Protein 7RRM (pdb70)

InterPro domains:
  IPR009038 GOLD domain [PF01105] (33-220)
  IPR009038 GOLD domain [PS50866] (43-125)
  IPR009038 GOLD domain [SM01190] (33-220)
  IPR015720 Transmembrane emp24 domain-containing protein [PTHR22811] (7-220)
  IPR036598 GOLD domain superfamily [SSF101576] (42-135)

GO terms:
  GO:0005515 protein binding (F, IPI)
  GO:0005783 endoplasmic reticulum (C, IDA)
  GO:0005793 endoplasmic reticulum-Golgi intermediate compartment (C, IDA)
  GO:0005794 Golgi apparatus (C, IDA)
  GO:0033116 endoplasmic reticulum-Golgi intermediate compartment membrane (C, EXP)
  GO:0005789 endoplasmic reticulum membrane (C, EXP)
  GO:0005102 signaling receptor binding (F, TAS)
  GO:0007165 signal transduction (P, TAS)
  GO:0007267 cell-cell signaling (P, TAS)

Structure (mmCIF, N/CA/C/O backbone):
data_7RRM
#
_entry.id   7RRM
#
_cell.length_a   151.890
_cell.length_b   151.890
_cell.length_c   56.170
_cell.angle_alpha   90.000
_cell.angle_beta   90.000
_cell.angle_gamma   120.000
#
_symmetry.space_group_name_H-M   'P 6 2 2'
#
loop_
_entity.id
_entity.type
_entity.pdbx_description
1 polymer 'Transmembrane emp24 domain-containing protein 1'
2 non-polymer (4S)-2-METHYL-2,4-PENTANEDIOL
3 non-polymer 'ACETATE ION'
4 water water
#
loop_
_atom_site.group_PDB
_atom_site.id
_atom_site.type_symbol
_atom_site.label_atom_id
_atom_site.label_alt_id
_atom_site.label_comp_id
_atom_site.label_asym_id
_atom_site.label_entity_id
_atom_site.label_seq_id
_atom_site.pdbx_PDB_ins_code
_atom_site.Cartn_x
_atom_site.Cartn_y
_atom_site.Cartn_z
_atom_site.occupancy
_atom_site.B_iso_or_equiv
_atom_site.auth_seq_id
_atom_site.auth_comp_id
_atom_site.auth_asym_id
_atom_site.auth_atom_id
_atom_site.pdbx_PDB_model_num
ATOM 1 N N . PRO A 1 33 ? 34.244 16.138 3.774 1.00 75.63 33 PRO C N 1
ATOM 2 C CA . PRO A 1 33 ? 35.636 16.354 4.183 1.00 74.61 33 PRO C CA 1
ATOM 3 C C . PRO A 1 33 ? 35.675 16.987 5.580 1.00 69.41 33 PRO C C 1
ATOM 4 O O . PRO A 1 33 ? 35.178 18.076 5.721 1.00 71.33 33 PRO C O 1
ATOM 8 N N . ILE A 1 34 ? 36.243 16.294 6.567 1.00 63.74 34 ILE C N 1
ATOM 9 C CA . ILE A 1 34 ? 36.220 16.735 7.994 1.00 66.42 34 ILE C CA 1
ATOM 10 C C . ILE A 1 34 ? 37.553 17.399 8.356 1.00 61.63 34 ILE C C 1
ATOM 11 O O . ILE A 1 34 ? 37.549 18.188 9.313 1.00 68.02 34 ILE C O 1
ATOM 16 N N . GLN A 1 35 ? 38.642 17.091 7.636 1.00 51.25 35 GLN C N 1
ATOM 17 C CA . GLN A 1 35 ? 39.987 17.711 7.829 1.00 47.63 35 GLN C CA 1
ATOM 18 C C . GLN A 1 35 ? 40.662 17.857 6.454 1.00 44.35 35 GLN C C 1
ATOM 19 O O . GLN A 1 35 ? 40.497 16.972 5.608 1.00 40.30 35 GLN C O 1
ATOM 25 N N . ASP A 1 36 ? 41.359 18.969 6.210 1.00 42.66 36 ASP C N 1
ATOM 26 C CA . ASP A 1 36 ? 42.005 19.235 4.904 1.00 39.78 36 ASP C CA 1
ATOM 27 C C . ASP A 1 36 ? 43.216 20.136 5.140 1.00 39.27 36 ASP C C 1
ATOM 28 O O . ASP A 1 36 ? 43.290 20.784 6.209 1.00 36.67 36 ASP C O 1
ATOM 33 N N . GLY A 1 37 ? 44.165 20.095 4.209 1.00 31.88 37 GLY C N 1
ATOM 34 C CA . GLY A 1 37 ? 45.413 20.859 4.308 1.00 33.11 37 GLY C CA 1
ATOM 35 C C . GLY A 1 37 ? 46.127 20.952 2.978 1.00 31.49 37 GLY C C 1
ATOM 36 O O . GLY A 1 37 ? 46.053 19.999 2.165 1.00 30.75 37 GLY C O 1
ATOM 37 N N . GLU A 1 38 ? 46.814 22.076 2.792 1.00 28.99 38 GLU C N 1
ATOM 38 C CA . GLU A 1 38 ? 47.734 22.317 1.672 1.00 28.71 38 GLU C CA 1
ATOM 39 C C . GLU A 1 38 ? 49.057 22.799 2.260 1.00 30.70 38 GLU C C 1
ATOM 40 O O . GLU A 1 38 ? 49.065 23.762 3.055 1.00 30.07 38 GLU C O 1
ATOM 46 N N . PHE A 1 39 ? 50.141 22.138 1.881 1.00 30.47 39 PHE C N 1
ATOM 47 C CA . PHE A 1 39 ? 51.496 22.399 2.411 1.00 29.06 39 PHE C CA 1
ATOM 48 C C . PHE A 1 39 ? 52.411 22.654 1.223 1.00 29.11 39 PHE C C 1
ATOM 49 O O . PHE A 1 39 ? 52.629 21.740 0.432 1.00 30.00 39 PHE C O 1
ATOM 57 N N A THR A 1 40 ? 52.974 23.859 1.127 0.50 28.57 40 THR C N 1
ATOM 58 N N B THR A 1 40 ? 52.884 23.887 1.069 0.50 29.97 40 THR C N 1
ATOM 59 C CA A THR A 1 40 ? 53.884 24.275 0.025 0.50 29.32 40 THR C CA 1
ATOM 60 C CA B THR A 1 40 ? 53.922 24.232 0.070 0.50 31.06 40 THR C CA 1
ATOM 61 C C A THR A 1 40 ? 55.237 24.653 0.632 0.50 29.94 40 THR C C 1
ATOM 62 C C B THR A 1 40 ? 55.238 24.443 0.806 0.50 30.57 40 THR C C 1
ATOM 63 O O A THR A 1 40 ? 55.242 25.543 1.494 0.50 31.14 40 THR C O 1
ATOM 64 O O B THR A 1 40 ? 55.237 24.963 1.952 0.50 28.13 40 THR C O 1
ATOM 71 N N . PHE A 1 41 ? 56.337 24.018 0.203 1.00 30.06 41 PHE C N 1
ATOM 72 C CA . PHE A 1 41 ? 57.647 24.150 0.875 1.00 29.77 41 PHE C CA 1
ATOM 73 C C . PHE A 1 41 ? 58.771 23.962 -0.128 1.00 32.76 41 PHE C C 1
ATOM 74 O O . PHE A 1 41 ? 58.622 23.238 -1.141 1.00 29.64 41 PHE C O 1
ATOM 82 N N . LEU A 1 42 ? 59.861 24.660 0.146 1.00 32.51 42 LEU C N 1
ATOM 83 C CA . LEU A 1 42 ? 61.144 24.447 -0.543 1.00 34.38 42 LEU C CA 1
ATOM 84 C C . LEU A 1 42 ? 61.859 23.314 0.182 1.00 33.77 42 LEU C C 1
ATOM 85 O O . LEU A 1 42 ? 61.978 23.343 1.415 1.00 34.39 42 LEU C O 1
ATOM 90 N N . LEU A 1 43 ? 62.273 22.303 -0.572 1.00 32.20 43 LEU C N 1
ATOM 91 C CA . LEU A 1 43 ? 63.060 21.175 -0.056 1.00 30.95 43 LEU C CA 1
ATOM 92 C C . LEU A 1 43 ? 64.498 21.415 -0.489 1.00 31.05 43 LEU C C 1
ATOM 93 O O . LEU A 1 43 ? 64.791 21.348 -1.683 1.00 31.70 43 LEU C O 1
ATOM 98 N N . PRO A 1 44 ? 65.410 21.814 0.428 1.00 34.64 44 PRO C N 1
ATOM 99 C CA . PRO A 1 44 ? 66.790 22.104 0.039 1.00 34.92 44 PRO C CA 1
ATOM 100 C C . PRO A 1 44 ? 67.530 20.894 -0.544 1.00 33.08 44 PRO C C 1
ATOM 101 O O . PRO A 1 44 ? 67.206 19.742 -0.229 1.00 31.37 44 PRO C O 1
ATOM 105 N N . ALA A 1 45 ? 68.531 21.188 -1.365 1.00 33.45 45 ALA C N 1
ATOM 106 C CA . ALA A 1 45 ? 69.522 20.215 -1.893 1.00 32.39 45 ALA C CA 1
ATOM 107 C C . ALA A 1 45 ? 69.939 19.228 -0.798 1.00 32.25 45 ALA C C 1
ATOM 108 O O . ALA A 1 45 ? 70.379 19.677 0.279 1.00 34.90 45 ALA C O 1
ATOM 110 N N . GLY A 1 46 ? 69.819 17.925 -1.061 1.00 32.10 46 GLY C N 1
ATOM 111 C CA . GLY A 1 46 ? 70.381 16.853 -0.217 1.00 33.20 46 GLY C CA 1
ATOM 112 C C . GLY A 1 46 ? 69.571 16.556 1.039 1.00 34.71 46 GLY C C 1
ATOM 113 O O . GLY A 1 46 ? 69.991 15.669 1.801 1.00 37.38 46 GLY C O 1
ATOM 114 N N . ARG A 1 47 ? 68.428 17.215 1.237 1.00 31.99 47 ARG C N 1
ATOM 115 C CA . ARG A 1 47 ? 67.651 17.119 2.491 1.00 35.57 47 ARG C CA 1
ATOM 116 C C . ARG A 1 47 ? 66.379 16.288 2.305 1.00 33.15 47 ARG C C 1
ATOM 117 O O . ARG A 1 47 ? 65.945 16.028 1.160 1.00 30.77 47 ARG C O 1
ATOM 125 N N . LYS A 1 48 ? 65.800 15.940 3.447 1.00 34.71 48 LYS C N 1
ATOM 126 C CA . LYS A 1 48 ? 64.512 15.225 3.598 1.00 35.50 48 LYS C CA 1
ATOM 127 C C . LYS A 1 48 ? 63.568 16.129 4.402 1.00 37.42 48 LYS C C 1
ATOM 128 O O . LYS A 1 48 ? 64.054 16.880 5.271 1.00 37.90 48 LYS C O 1
ATOM 134 N N . GLN A 1 49 ? 62.276 16.103 4.090 1.00 31.07 49 GLN C N 1
ATOM 135 C CA . GLN A 1 49 ? 61.223 16.803 4.862 1.00 31.03 49 GLN C CA 1
ATOM 136 C C . GLN A 1 49 ? 60.083 15.816 5.089 1.00 30.06 49 GLN C C 1
ATOM 137 O O . GLN A 1 49 ? 59.581 15.248 4.093 1.00 29.74 49 GLN C O 1
ATOM 143 N N . CYS A 1 50 ? 59.671 15.656 6.347 1.00 30.66 50 CYS C N 1
ATOM 144 C CA . CYS A 1 50 ? 58.511 14.820 6.716 1.00 28.90 50 CYS C CA 1
ATOM 145 C C . CYS A 1 50 ? 57.417 15.676 7.345 1.00 30.26 50 CYS C C 1
ATOM 146 O O . CYS A 1 50 ? 57.750 16.697 7.985 1.00 30.20 50 CYS C O 1
ATOM 149 N N . PHE A 1 51 ? 56.172 15.231 7.189 1.00 30.39 51 PHE C N 1
ATOM 150 C CA . PHE A 1 51 ? 54.965 15.795 7.840 1.00 30.99 51 PHE C CA 1
ATOM 151 C C . PHE A 1 51 ? 54.255 14.693 8.617 1.00 34.33 51 PHE C C 1
ATOM 152 O O . PHE A 1 51 ? 54.221 13.557 8.124 1.00 32.67 51 PHE C O 1
ATOM 160 N N . TYR A 1 52 ? 53.718 15.045 9.789 1.00 32.22 52 TYR C N 1
ATOM 161 C CA . TYR A 1 52 ? 53.008 14.142 10.721 1.00 36.99 52 TYR C CA 1
ATOM 162 C C . TYR A 1 52 ? 51.542 14.566 10.683 1.00 38.56 52 TYR C C 1
ATOM 163 O O . TYR A 1 52 ? 51.240 15.718 11.057 1.00 43.19 52 TYR C O 1
ATOM 172 N N . GLN A 1 53 ? 50.683 13.709 10.141 1.00 36.65 53 GLN C N 1
ATOM 173 C CA . GLN A 1 53 ? 49.231 13.988 10.026 1.00 39.47 53 GLN C CA 1
ATOM 174 C C . GLN A 1 53 ? 48.461 13.027 10.942 1.00 39.49 53 GLN C C 1
ATOM 175 O O . GLN A 1 53 ? 48.412 11.804 10.640 1.00 34.46 53 GLN C O 1
ATOM 181 N N . SER A 1 54 ? 47.852 13.567 12.002 1.00 39.02 54 SER C N 1
ATOM 182 C CA . SER A 1 54 ? 46.927 12.819 12.890 1.00 40.94 54 SER C CA 1
ATOM 183 C C . SER A 1 54 ? 45.713 12.375 12.074 1.00 37.87 54 SER C C 1
ATOM 184 O O . SER A 1 54 ? 45.180 13.182 11.292 1.00 41.17 54 SER C O 1
ATOM 187 N N . ALA A 1 55 ? 45.284 11.133 12.262 1.00 38.80 55 ALA C N 1
ATOM 188 C CA . ALA A 1 55 ? 44.030 10.595 11.693 1.00 39.27 55 ALA C CA 1
ATOM 189 C C . ALA A 1 55 ? 43.257 9.877 12.790 1.00 39.86 55 ALA C C 1
ATOM 190 O O . ALA A 1 55 ? 43.869 9.274 13.665 1.00 39.67 55 ALA C O 1
ATOM 192 N N . PRO A 1 56 ? 41.903 9.904 12.766 1.00 42.86 56 PRO C N 1
ATOM 193 C CA . PRO A 1 56 ? 41.105 8.990 13.579 1.00 45.91 56 PRO C CA 1
ATOM 194 C C . PRO A 1 56 ? 41.049 7.616 12.892 1.00 46.96 56 PRO C C 1
ATOM 195 O O . PRO A 1 56 ? 41.365 7.547 11.716 1.00 43.87 56 PRO C O 1
ATOM 199 N N . ALA A 1 57 ? 40.636 6.577 13.626 1.00 48.20 57 ALA C N 1
ATOM 200 C CA . ALA A 1 57 ? 40.428 5.208 13.099 1.00 47.72 57 ALA C CA 1
ATOM 201 C C . ALA A 1 57 ? 39.243 5.227 12.134 1.00 46.24 57 ALA C C 1
ATOM 202 O O . ALA A 1 57 ? 38.322 6.049 12.337 1.00 44.78 57 ALA C O 1
ATOM 204 N N . ASN A 1 58 ? 39.283 4.361 11.119 1.00 48.23 58 ASN C N 1
ATOM 205 C CA . ASN A 1 58 ? 38.145 4.052 10.213 1.00 51.92 58 ASN C CA 1
ATOM 206 C C . ASN A 1 58 ? 37.735 5.297 9.422 1.00 52.19 58 ASN C C 1
ATOM 207 O O . ASN A 1 58 ? 36.517 5.486 9.190 1.00 47.35 58 ASN C O 1
ATOM 212 N N . ALA A 1 59 ? 38.710 6.098 8.988 1.00 46.70 59 ALA C N 1
ATOM 213 C CA . ALA A 1 59 ? 38.491 7.204 8.032 1.00 43.73 59 ALA C CA 1
ATOM 214 C C . ALA A 1 59 ? 39.178 6.882 6.700 1.00 42.95 59 ALA C C 1
ATOM 215 O O . ALA A 1 59 ? 39.799 5.790 6.560 1.00 40.46 59 ALA C O 1
ATOM 217 N N . SER A 1 60 ? 39.073 7.808 5.749 1.00 42.59 60 SER C N 1
ATOM 218 C CA . SER A 1 60 ? 39.835 7.796 4.478 1.00 42.56 60 SER C CA 1
ATOM 219 C C . SER A 1 60 ? 40.825 8.972 4.477 1.00 40.82 60 SER C C 1
ATOM 220 O O . SER A 1 60 ? 40.371 10.118 4.608 1.00 41.15 60 SER C O 1
ATOM 223 N N . LEU A 1 61 ? 42.125 8.692 4.362 1.00 37.63 61 LEU C N 1
ATOM 224 C CA . LEU A 1 61 ? 43.179 9.727 4.176 1.00 37.00 61 LEU C CA 1
ATOM 225 C C . LEU A 1 61 ? 43.597 9.777 2.703 1.00 36.11 61 LEU C C 1
ATOM 226 O O . LEU A 1 61 ? 44.241 8.817 2.239 1.00 36.90 61 LEU C O 1
ATOM 231 N N . GLU A 1 62 ? 43.280 10.876 2.014 1.00 35.70 62 GLU C N 1
ATOM 232 C CA . GLU A 1 62 ? 43.646 11.104 0.599 1.00 36.65 62 GLU C CA 1
ATOM 233 C C . GLU A 1 62 ? 44.812 12.093 0.566 1.00 35.99 62 GLU C C 1
ATOM 234 O O . GLU A 1 62 ? 44.731 13.147 1.231 1.00 33.81 62 GLU C O 1
ATOM 240 N N . THR A 1 63 ? 45.857 11.751 -0.171 1.00 33.31 63 THR C N 1
ATOM 241 C CA . THR A 1 63 ? 47.082 12.573 -0.296 1.00 34.36 63 THR C CA 1
ATOM 242 C C . THR A 1 63 ? 47.437 12.718 -1.776 1.00 35.57 63 THR C C 1
ATOM 243 O O . THR A 1 63 ? 47.229 11.770 -2.568 1.00 35.34 63 THR C O 1
ATOM 247 N N . GLU A 1 64 ? 47.953 13.887 -2.141 1.00 33.08 64 GLU C N 1
ATOM 248 C CA . GLU A 1 64 ? 48.464 14.150 -3.492 1.00 31.73 64 GLU C CA 1
ATOM 249 C C . GLU A 1 64 ? 49.644 15.103 -3.345 1.00 30.67 64 GLU C C 1
ATOM 250 O O . GLU A 1 64 ? 49.522 16.032 -2.555 1.00 31.11 64 GLU C O 1
ATOM 256 N N . TYR A 1 65 ? 50.743 14.828 -4.034 1.00 29.15 65 TYR C N 1
ATOM 257 C CA . TYR A 1 65 ? 51.934 15.710 -4.073 1.00 31.04 65 TYR C CA 1
ATOM 258 C C . TYR A 1 65 ? 52.315 16.002 -5.526 1.00 29.75 65 TYR C C 1
ATOM 259 O O . TYR A 1 65 ? 51.944 15.281 -6.483 1.00 31.36 65 TYR C O 1
ATOM 268 N N . GLN A 1 66 ? 53.077 17.073 -5.692 1.00 30.86 66 GLN C N 1
ATOM 269 C CA . GLN A 1 66 ? 53.471 17.591 -7.014 1.00 30.17 66 GLN C CA 1
ATOM 270 C C . GLN A 1 66 ? 54.761 18.387 -6.843 1.00 27.91 66 GLN C C 1
ATOM 271 O O . GLN A 1 66 ? 54.792 19.277 -5.983 1.00 29.37 66 GLN C O 1
ATOM 277 N N . VAL A 1 67 ? 55.793 18.041 -7.599 1.00 26.73 67 VAL C N 1
ATOM 278 C CA . VAL A 1 67 ? 56.998 18.900 -7.748 1.00 27.64 67 VAL C CA 1
ATOM 279 C C . VAL A 1 67 ? 56.578 20.101 -8.600 1.00 29.54 67 VAL C C 1
ATOM 280 O O . VAL A 1 67 ? 55.908 19.891 -9.631 1.00 30.37 67 VAL C O 1
ATOM 284 N N . ILE A 1 68 ? 56.910 21.311 -8.158 1.00 30.71 68 ILE C N 1
ATOM 285 C CA . ILE A 1 68 ? 56.430 22.575 -8.799 1.00 31.54 68 ILE C CA 1
ATOM 286 C C . ILE A 1 68 ? 57.499 23.122 -9.753 1.00 35.36 68 ILE C C 1
ATOM 287 O O . ILE A 1 68 ? 58.642 23.275 -9.322 1.00 36.15 68 ILE C O 1
ATOM 292 N N . GLY A 1 69 ? 57.095 23.527 -10.959 1.00 40.19 69 GLY C N 1
ATOM 293 C CA . GLY A 1 69 ? 58.011 24.029 -11.999 1.00 44.65 69 GLY C CA 1
ATOM 294 C C . GLY A 1 69 ? 58.800 22.861 -12.548 1.00 46.55 69 GLY C C 1
ATOM 295 O O . GLY A 1 69 ? 58.353 21.710 -12.378 1.00 51.26 69 GLY C O 1
ATOM 296 N N . GLY A 1 70 ? 59.942 23.112 -13.160 1.00 53.52 70 GLY C N 1
ATOM 297 C CA . GLY A 1 70 ? 60.812 22.010 -13.609 1.00 51.81 70 GLY C CA 1
ATOM 298 C C . GLY A 1 70 ? 61.799 21.598 -12.528 1.00 47.06 70 GLY C C 1
ATOM 299 O O . GLY A 1 70 ? 62.086 20.379 -12.422 1.00 40.10 70 GLY C O 1
ATOM 300 N N . ALA A 1 71 ? 62.316 22.588 -11.782 1.00 42.90 71 ALA C N 1
ATOM 301 C CA . ALA A 1 71 ? 63.544 22.515 -10.959 1.00 43.68 71 ALA C CA 1
ATOM 302 C C . ALA A 1 71 ? 63.452 21.327 -9.994 1.00 46.77 71 ALA C C 1
ATOM 303 O O . ALA A 1 71 ? 62.510 21.275 -9.167 1.00 48.37 71 ALA C O 1
ATOM 305 N N . GLY A 1 72 ? 64.407 20.400 -10.112 1.00 42.50 72 GLY C N 1
ATOM 306 C CA . GLY A 1 72 ? 64.478 19.162 -9.318 1.00 42.50 72 GLY C CA 1
ATOM 307 C C . GLY A 1 72 ? 63.728 18.025 -9.980 1.00 40.37 72 GLY C C 1
ATOM 308 O O . GLY A 1 72 ? 64.122 16.868 -9.733 1.00 39.42 72 GLY C O 1
ATOM 309 N N . LEU A 1 73 ? 62.664 18.345 -10.736 1.00 35.73 73 LEU C N 1
ATOM 310 C CA . LEU A 1 73 ? 61.876 17.432 -11.605 1.00 33.39 73 LEU C CA 1
ATOM 311 C C . LEU A 1 73 ? 61.099 16.418 -10.762 1.00 32.15 73 LEU C C 1
ATOM 312 O O . LEU A 1 73 ? 59.888 16.239 -11.008 1.00 31.47 73 LEU C O 1
ATOM 317 N N . ASP A 1 74 ? 61.790 15.711 -9.871 1.00 32.73 74 ASP C N 1
ATOM 318 C CA . ASP A 1 74 ? 61.211 14.531 -9.185 1.00 32.77 74 ASP C CA 1
ATOM 319 C C . ASP A 1 74 ? 61.736 14.437 -7.744 1.00 30.56 74 ASP C C 1
ATOM 320 O O . ASP A 1 74 ? 62.647 15.201 -7.342 1.00 30.66 74 ASP C O 1
ATOM 325 N N . VAL A 1 75 ? 61.169 13.502 -6.990 1.00 32.26 75 VAL C N 1
ATOM 326 C CA . VAL A 1 75 ? 61.397 13.346 -5.531 1.00 33.59 75 VAL C CA 1
ATOM 327 C C . VAL A 1 75 ? 61.122 11.891 -5.152 1.00 32.36 75 VAL C C 1
ATOM 328 O O . VAL A 1 75 ? 60.335 11.229 -5.866 1.00 33.07 75 VAL C O 1
ATOM 332 N N . ASP A 1 76 ? 61.724 11.447 -4.048 1.00 32.21 76 ASP C N 1
ATOM 333 C CA . ASP A 1 76 ? 61.400 10.154 -3.405 1.00 30.98 76 ASP C CA 1
ATOM 334 C C . ASP A 1 76 ? 60.346 10.420 -2.334 1.00 31.30 76 ASP C C 1
ATOM 335 O O . ASP A 1 76 ? 60.597 11.216 -1.396 1.00 32.37 76 ASP C O 1
ATOM 340 N N . PHE A 1 77 ? 59.210 9.757 -2.458 1.00 28.33 77 PHE C N 1
ATOM 341 C CA . PHE A 1 77 ? 58.089 9.875 -1.510 1.00 28.24 77 PHE C CA 1
ATOM 342 C C . PHE A 1 77 ? 57.886 8.566 -0.739 1.00 32.57 77 PHE C C 1
ATOM 343 O O . PHE A 1 77 ? 57.821 7.496 -1.372 1.00 32.47 77 PHE C O 1
ATOM 351 N N . THR A 1 78 ? 57.712 8.673 0.581 1.00 29.83 78 THR C N 1
ATOM 352 C CA . THR A 1 78 ? 57.264 7.546 1.437 1.00 30.65 78 THR C CA 1
ATOM 353 C C . THR A 1 78 ? 56.064 7.971 2.273 1.00 32.05 78 THR C C 1
ATOM 354 O O . THR A 1 78 ? 55.943 9.178 2.654 1.00 31.19 78 THR C O 1
ATOM 358 N N . LEU A 1 79 ? 55.180 7.015 2.528 1.00 31.12 79 LEU C N 1
ATOM 359 C CA . LEU A 1 79 ? 54.072 7.176 3.492 1.00 31.61 79 LEU C CA 1
ATOM 360 C C . LEU A 1 79 ? 54.193 6.050 4.522 1.00 33.87 79 LEU C C 1
ATOM 361 O O . LEU A 1 79 ? 54.229 4.891 4.086 1.00 34.48 79 LEU C O 1
ATOM 366 N N . GLU A 1 80 ? 54.275 6.392 5.815 1.00 35.15 80 GLU C N 1
ATOM 367 C CA . GLU A 1 80 ? 54.380 5.424 6.942 1.00 37.00 80 GLU C CA 1
ATOM 368 C C . GLU A 1 80 ? 53.117 5.513 7.814 1.00 38.16 80 GLU C C 1
ATOM 369 O O . GLU A 1 80 ? 52.634 6.658 8.061 1.00 36.52 80 GLU C O 1
ATOM 375 N N . SER A 1 81 ? 52.617 4.367 8.294 1.00 37.03 81 SER C N 1
ATOM 376 C CA . SER A 1 81 ? 51.449 4.262 9.210 1.00 39.27 81 SER C CA 1
ATOM 377 C C . SER A 1 81 ? 51.823 4.771 10.599 1.00 39.39 81 SER C C 1
ATOM 378 O O . SER A 1 81 ? 53.005 4.931 10.917 1.00 38.40 81 SER C O 1
ATOM 381 N N . PRO A 1 82 ? 50.825 5.015 11.484 1.00 39.71 82 PRO C N 1
ATOM 382 C CA . PRO A 1 82 ? 51.088 5.329 12.891 1.00 45.42 82 PRO C CA 1
ATOM 383 C C . PRO A 1 82 ? 51.943 4.295 13.639 1.00 47.46 82 PRO C C 1
ATOM 384 O O . PRO A 1 82 ? 52.619 4.687 14.565 1.00 51.79 82 PRO C O 1
ATOM 388 N N . GLN A 1 83 ? 51.912 3.031 13.207 1.00 53.06 83 GLN C N 1
ATOM 389 C CA . GLN A 1 83 ? 52.709 1.923 13.804 1.00 56.30 83 GLN C CA 1
ATOM 390 C C . GLN A 1 83 ? 54.036 1.731 13.056 1.00 58.35 83 GLN C C 1
ATOM 391 O O . GLN A 1 83 ? 54.714 0.727 13.335 1.00 57.02 83 GLN C O 1
ATOM 397 N N . GLY A 1 84 ? 54.381 2.630 12.128 1.00 54.05 84 GLY C N 1
ATOM 398 C CA . GLY A 1 84 ? 55.685 2.644 11.437 1.00 52.52 84 GLY C CA 1
ATOM 399 C C . GLY A 1 84 ? 55.761 1.686 10.253 1.00 50.42 84 GLY C C 1
ATOM 400 O O . GLY A 1 84 ? 56.881 1.465 9.772 1.00 55.48 84 GLY C O 1
ATOM 401 N N . VAL A 1 85 ? 54.633 1.152 9.780 1.00 47.32 85 VAL C N 1
ATOM 402 C CA . VAL A 1 85 ? 54.549 0.335 8.535 1.00 47.05 85 VAL C CA 1
ATOM 403 C C . VAL A 1 85 ? 54.759 1.263 7.329 1.00 48.06 85 VAL C C 1
ATOM 404 O O . VAL A 1 85 ? 54.054 2.298 7.230 1.00 42.04 85 VAL C O 1
ATOM 408 N N . LEU A 1 86 ? 55.663 0.887 6.427 1.00 46.57 86 LEU C N 1
ATOM 409 C CA . LEU A 1 86 ? 55.856 1.559 5.117 1.00 46.51 86 LEU C CA 1
ATOM 410 C C . LEU A 1 86 ? 54.672 1.216 4.216 1.00 46.64 86 LEU C C 1
ATOM 411 O O . LEU A 1 86 ? 54.574 0.058 3.825 1.00 52.73 86 LEU C O 1
ATOM 416 N N . LEU A 1 87 ? 53.806 2.189 3.906 1.00 38.76 87 LEU C N 1
ATOM 417 C CA . LEU A 1 87 ? 52.557 1.983 3.128 1.00 39.28 87 LEU C CA 1
ATOM 418 C C . LEU A 1 87 ? 52.796 2.314 1.651 1.00 38.21 87 LEU C C 1
ATOM 419 O O . LEU A 1 87 ? 52.156 1.688 0.797 1.00 37.56 87 LEU C O 1
ATOM 424 N N . VAL A 1 88 ? 53.643 3.314 1.375 1.00 38.93 88 VAL C N 1
ATOM 425 C CA . VAL A 1 88 ? 54.001 3.782 0.012 1.00 36.39 88 VAL C CA 1
ATOM 426 C C . VAL A 1 88 ? 55.494 4.071 -0.008 1.00 37.94 88 VAL C C 1
ATOM 427 O O . VAL A 1 88 ? 56.011 4.705 0.947 1.00 33.07 88 VAL C O 1
ATOM 431 N N . SER A 1 89 ? 56.153 3.653 -1.081 1.00 35.93 89 SER C N 1
ATOM 432 C CA . SER A 1 89 ? 57.552 4.029 -1.356 1.00 39.28 89 SER C CA 1
ATOM 433 C C . SER A 1 89 ? 57.695 4.152 -2.862 1.00 40.14 89 SER C C 1
ATOM 434 O O . SER A 1 89 ? 57.555 3.126 -3.523 1.00 38.91 89 SER C O 1
ATOM 437 N N . GLU A 1 90 ? 57.923 5.362 -3.370 1.00 38.62 90 GLU C N 1
ATOM 438 C CA . GLU A 1 90 ? 58.178 5.585 -4.813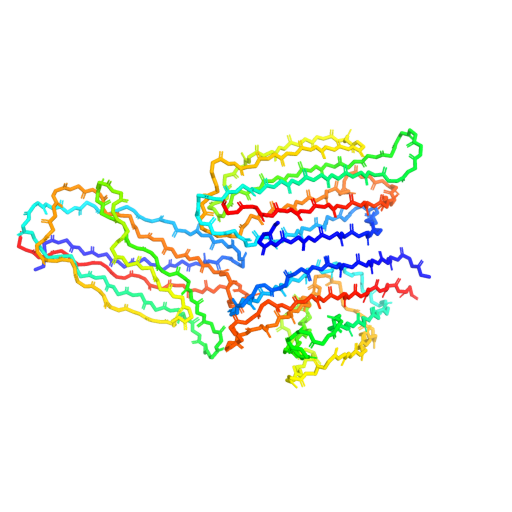 1.00 40.65 90 GLU C CA 1
ATOM 439 C C . GLU A 1 90 ? 59.393 6.489 -4.992 1.00 38.63 90 GLU C C 1
ATOM 440 O O . GLU A 1 90 ? 59.672 7.372 -4.141 1.00 37.07 90 GLU C O 1
ATOM 446 N N . SER A 1 91 ? 60.104 6.225 -6.076 1.00 38.75 91 SER C N 1
ATOM 447 C CA . SER A 1 91 ? 61.443 6.767 -6.376 1.00 39.50 91 SER C CA 1
ATOM 448 C C . SER A 1 91 ? 61.318 7.656 -7.612 1.00 40.28 91 SER C C 1
ATOM 449 O O . SER A 1 91 ? 60.644 7.238 -8.571 1.00 40.77 91 SER C O 1
ATOM 452 N N . ARG A 1 92 ? 61.895 8.856 -7.550 1.00 39.33 92 ARG C N 1
ATOM 453 C CA . ARG A 1 92 ? 62.065 9.773 -8.704 1.00 42.02 92 ARG C CA 1
ATOM 454 C C . ARG A 1 92 ? 60.721 9.958 -9.419 1.00 38.69 92 ARG C C 1
ATOM 455 O O . ARG A 1 92 ? 60.665 9.713 -10.637 1.00 37.46 92 ARG C O 1
ATOM 463 N N . LYS A 1 93 ? 59.674 10.355 -8.685 1.00 36.21 93 LYS C N 1
ATOM 464 C CA . LYS A 1 93 ? 58.355 10.697 -9.269 1.00 37.38 93 LYS C CA 1
ATOM 465 C C . LYS A 1 93 ? 58.134 12.211 -9.173 1.00 32.68 93 LYS C C 1
ATOM 466 O O . LYS A 1 93 ? 58.551 12.807 -8.172 1.00 34.95 93 LYS C O 1
ATOM 472 N N . ALA A 1 94 ? 57.487 12.785 -10.186 1.00 32.13 94 ALA C N 1
ATOM 473 C CA . ALA A 1 94 ? 57.108 14.221 -10.259 1.00 32.98 94 ALA C CA 1
ATOM 474 C C . ALA A 1 94 ? 55.832 14.473 -9.446 1.00 33.82 94 ALA C C 1
ATOM 475 O O . ALA A 1 94 ? 55.568 15.628 -9.029 1.00 34.02 94 ALA C O 1
ATOM 477 N N . ASP A 1 95 ? 55.015 13.449 -9.266 1.00 32.04 95 ASP C N 1
ATOM 478 C CA . ASP A 1 95 ? 53.677 13.596 -8.652 1.00 33.32 95 ASP C CA 1
ATOM 479 C C . ASP A 1 95 ? 53.185 12.214 -8.218 1.00 36.30 95 ASP C C 1
ATOM 480 O O . ASP A 1 95 ? 53.739 11.214 -8.710 1.00 35.80 95 ASP C O 1
ATOM 485 N N . GLY A 1 96 ? 52.200 12.181 -7.329 1.00 34.24 96 GLY C N 1
ATOM 486 C CA . GLY A 1 96 ? 51.565 10.925 -6.900 1.00 35.30 96 GLY C CA 1
ATOM 487 C C . GLY A 1 96 ? 50.304 11.175 -6.111 1.00 35.18 96 GLY C C 1
ATOM 488 O O . GLY A 1 96 ? 50.199 12.230 -5.450 1.00 34.59 96 GLY C O 1
ATOM 489 N N . VAL A 1 97 ? 49.378 10.225 -6.161 1.00 33.79 97 VAL C N 1
ATOM 490 C CA . VAL A 1 97 ? 48.112 10.266 -5.378 1.00 35.34 97 VAL C CA 1
ATOM 491 C C . VAL A 1 97 ? 48.035 8.943 -4.619 1.00 36.80 97 VAL C C 1
ATOM 492 O O . VAL A 1 97 ? 48.268 7.898 -5.233 1.00 35.53 97 VAL C O 1
ATOM 496 N N . HIS A 1 98 ? 47.794 9.004 -3.315 1.00 37.11 98 HIS C N 1
ATOM 497 C CA . HIS A 1 98 ? 47.759 7.805 -2.445 1.00 37.50 98 HIS C CA 1
ATOM 498 C C . HIS A 1 98 ? 46.649 8.009 -1.423 1.00 38.58 98 HIS C C 1
ATOM 499 O O . HIS A 1 98 ? 46.616 9.098 -0.803 1.00 37.80 98 HIS C O 1
ATOM 506 N N . THR A 1 99 ? 45.758 7.024 -1.291 1.00 37.35 99 THR C N 1
ATOM 507 C CA . THR A 1 99 ? 44.644 7.035 -0.313 1.00 37.32 99 THR C CA 1
ATOM 508 C C . THR A 1 99 ? 44.797 5.857 0.649 1.00 39.64 99 THR C C 1
ATOM 509 O O . THR A 1 99 ? 45.006 4.733 0.178 1.00 38.56 99 THR C O 1
ATOM 513 N N . VAL A 1 100 ? 44.700 6.128 1.945 1.00 37.66 100 VAL C N 1
ATOM 514 C CA . VAL A 1 100 ? 44.698 5.094 3.015 1.00 40.44 100 VAL C CA 1
ATOM 515 C C . VAL A 1 100 ? 43.256 4.964 3.490 1.00 38.18 100 VAL C C 1
ATOM 516 O O . VAL A 1 100 ? 42.685 5.972 3.937 1.00 38.19 100 VAL C O 1
ATOM 520 N N . GLU A 1 101 ? 42.669 3.776 3.341 1.00 39.45 101 GLU C N 1
ATOM 521 C CA . GLU A 1 101 ? 41.271 3.525 3.766 1.00 41.99 101 GLU C CA 1
ATOM 522 C C . GLU A 1 101 ? 41.109 2.028 3.997 1.00 44.60 101 GLU C C 1
ATOM 523 O O . GLU A 1 101 ? 41.312 1.255 3.066 1.00 44.63 101 GLU C O 1
ATOM 529 N N . PRO A 1 102 ? 40.786 1.575 5.230 1.00 45.94 102 PRO C N 1
ATOM 530 C CA . PRO A 1 102 ? 40.533 2.467 6.362 1.00 45.17 102 PRO C CA 1
ATOM 531 C C . PRO A 1 102 ? 41.806 2.897 7.102 1.00 42.78 102 PRO C C 1
ATOM 532 O O . PRO A 1 102 ? 42.758 2.151 7.130 1.00 39.25 102 PRO C O 1
ATOM 536 N N . THR A 1 103 ? 41.781 4.075 7.726 1.00 41.34 103 THR C N 1
ATOM 537 C CA . THR A 1 103 ? 42.901 4.588 8.552 1.00 42.26 103 THR C CA 1
ATOM 538 C C . THR A 1 103 ? 42.905 3.878 9.909 1.00 46.41 103 THR C C 1
ATOM 539 O O . THR A 1 103 ? 41.831 3.400 10.348 1.00 41.82 103 THR C O 1
ATOM 543 N N . GLU A 1 104 ? 44.068 3.834 10.552 1.00 44.98 104 GLU C N 1
ATOM 544 C CA . GLU A 1 104 ? 44.177 3.532 12.000 1.00 47.95 104 GLU C CA 1
ATOM 545 C C . GLU A 1 104 ? 44.407 4.855 12.743 1.00 49.57 104 GLU C C 1
ATOM 546 O O . GLU A 1 104 ? 44.844 5.839 12.101 1.00 45.18 104 GLU C O 1
ATOM 552 N N . ALA A 1 105 ? 44.059 4.905 14.030 1.00 46.15 105 ALA C N 1
ATOM 553 C CA . ALA A 1 105 ? 44.235 6.104 14.882 1.00 47.15 105 ALA C CA 1
ATOM 554 C C . ALA A 1 105 ? 45.732 6.398 15.022 1.00 43.86 105 ALA C C 1
ATOM 555 O O . ALA A 1 105 ? 46.499 5.464 15.250 1.00 45.40 105 ALA C O 1
ATOM 557 N N . GLY A 1 106 ? 46.132 7.656 14.836 1.00 41.93 106 GLY C N 1
ATOM 558 C CA . GLY A 1 106 ? 47.477 8.151 15.172 1.00 39.07 106 GLY C CA 1
ATOM 559 C C . GLY A 1 106 ? 48.057 8.999 14.055 1.00 39.03 106 GLY C C 1
ATOM 560 O O . GLY A 1 106 ? 47.291 9.562 13.250 1.00 38.04 106 GLY C O 1
ATOM 561 N N . ASP A 1 107 ? 49.378 9.080 14.009 1.00 37.85 107 ASP C N 1
ATOM 562 C CA . ASP A 1 107 ? 50.107 10.006 13.109 1.00 39.45 107 ASP C CA 1
ATOM 563 C C . ASP A 1 107 ? 50.616 9.219 11.902 1.00 37.53 107 ASP C C 1
ATOM 564 O O . ASP A 1 107 ? 51.492 8.354 12.095 1.00 37.69 107 ASP C O 1
ATOM 569 N N . TYR A 1 108 ? 50.112 9.544 10.708 1.00 34.92 108 TYR C N 1
ATOM 570 C CA . TYR A 1 108 ? 50.719 9.130 9.421 1.00 32.99 108 TYR C CA 1
ATOM 571 C C . TYR A 1 108 ? 51.917 10.047 9.147 1.00 33.93 108 TYR C C 1
ATOM 572 O O . TYR A 1 108 ? 51.839 11.232 9.511 1.00 35.88 108 TYR C O 1
ATOM 581 N N . LYS A 1 109 ? 52.992 9.522 8.552 1.00 35.36 109 LYS C N 1
ATOM 582 C CA . LYS A 1 109 ? 54.196 10.324 8.189 1.00 36.48 109 LYS C CA 1
ATOM 583 C C . LYS A 1 109 ? 54.370 10.323 6.665 1.00 34.40 109 LYS C C 1
ATOM 584 O O . LYS A 1 109 ? 54.555 9.243 6.071 1.00 34.04 109 LYS C O 1
ATOM 590 N N . LEU A 1 110 ? 54.313 11.508 6.064 1.00 31.20 110 LEU C N 1
ATOM 591 C CA . LEU A 1 110 ? 54.585 11.751 4.635 1.00 34.00 110 LEU C CA 1
ATOM 592 C C . LEU A 1 110 ? 55.990 12.332 4.533 1.00 33.27 110 LEU C C 1
ATOM 593 O O . LEU A 1 110 ? 56.227 13.420 5.119 1.00 31.65 110 LEU C O 1
ATOM 598 N N . CYS A 1 111 ? 56.894 11.631 3.854 1.00 29.90 111 CYS C N 1
ATOM 599 C CA . CYS A 1 111 ? 58.297 12.076 3.716 1.00 29.11 111 CYS C CA 1
ATOM 600 C C . CYS A 1 111 ? 58.666 12.295 2.240 1.00 29.74 111 CYS C C 1
ATOM 601 O O . CYS A 1 111 ? 58.268 11.491 1.353 1.00 28.26 111 CYS C O 1
ATOM 604 N N . PHE A 1 112 ? 59.443 13.352 2.012 1.00 27.71 112 PHE C N 1
ATOM 605 C CA . PHE A 1 112 ? 59.977 13.802 0.709 1.00 26.22 112 PHE C CA 1
ATOM 606 C C . PHE A 1 112 ? 61.494 13.853 0.828 1.00 29.27 112 PHE C C 1
ATOM 607 O O . PHE A 1 112 ? 61.987 14.570 1.743 1.00 30.05 112 PHE C O 1
ATOM 615 N N . ASP A 1 113 ? 62.191 13.133 -0.048 1.00 29.43 113 ASP C N 1
ATOM 616 C CA . ASP A 1 113 ? 63.658 12.933 0.049 1.00 31.83 113 ASP C CA 1
ATOM 617 C C . ASP A 1 113 ? 64.329 13.429 -1.236 1.00 30.66 113 ASP C C 1
ATOM 618 O O . ASP A 1 113 ? 64.000 12.921 -2.336 1.00 30.61 113 ASP C O 1
ATOM 623 N N . ASN A 1 114 ? 65.252 14.379 -1.087 1.00 33.18 114 ASN C N 1
ATOM 624 C CA . ASN A 1 114 ? 65.968 15.085 -2.181 1.00 32.52 114 ASN C CA 1
ATOM 625 C C . ASN A 1 114 ? 67.455 14.746 -2.051 1.00 34.42 114 ASN C C 1
ATOM 626 O O . ASN A 1 114 ? 68.295 15.576 -2.409 1.00 32.51 114 ASN C O 1
ATOM 631 N N . SER A 1 115 ? 67.766 13.566 -1.517 1.00 34.89 115 SER C N 1
ATOM 632 C CA . SER A 1 115 ? 69.151 13.086 -1.349 1.00 39.26 115 SER C CA 1
ATOM 633 C C . SER A 1 115 ? 69.764 12.990 -2.753 1.00 39.84 115 SER C C 1
ATOM 634 O O . SER A 1 115 ? 69.036 12.698 -3.712 1.00 41.65 115 SER C O 1
ATOM 637 N N . PHE A 1 116 ? 71.033 13.343 -2.852 1.00 38.42 116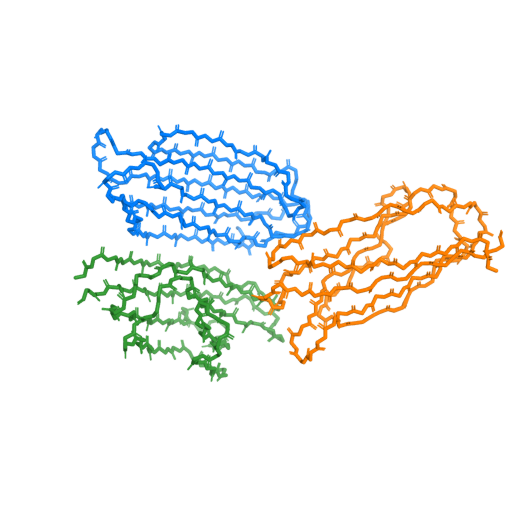 PHE C N 1
ATOM 638 C CA . PHE A 1 116 ? 71.871 13.298 -4.079 1.00 37.18 116 PHE C CA 1
ATOM 639 C C . PHE A 1 116 ? 71.622 14.516 -4.970 1.00 35.36 116 PHE C C 1
ATOM 640 O O . PHE A 1 116 ? 72.466 14.720 -5.826 1.00 35.56 116 PHE C O 1
ATOM 648 N N . SER A 1 117 ? 70.535 15.266 -4.787 1.00 31.59 117 SER C N 1
ATOM 649 C CA . SER A 1 117 ? 70.277 16.496 -5.577 1.00 32.63 117 SER C CA 1
ATOM 650 C C . SER A 1 117 ? 71.159 17.628 -5.064 1.00 33.51 117 SER C C 1
ATOM 651 O O . SER A 1 117 ? 71.257 17.804 -3.826 1.00 33.49 117 SER C O 1
ATOM 654 N N . THR A 1 118 ? 71.767 18.386 -5.978 1.00 32.92 118 THR C N 1
ATOM 655 C CA . THR A 1 118 ? 72.573 19.575 -5.623 1.00 32.97 118 THR C CA 1
ATOM 656 C C . THR A 1 118 ? 71.687 20.813 -5.699 1.00 31.67 118 THR C C 1
ATOM 657 O O . THR A 1 118 ? 72.200 21.884 -5.405 1.00 31.37 118 THR C O 1
ATOM 661 N N . ILE A 1 119 ? 70.416 20.667 -6.063 1.00 29.99 119 ILE C N 1
ATOM 662 C CA . ILE A 1 119 ? 69.489 21.824 -6.216 1.00 32.43 119 ILE C CA 1
ATOM 663 C C . ILE A 1 119 ? 68.283 21.613 -5.302 1.00 34.16 119 ILE C C 1
ATOM 664 O O . ILE A 1 119 ? 67.874 20.444 -5.050 1.00 31.15 119 ILE C O 1
ATOM 669 N N A SER A 1 120 ? 67.715 22.713 -4.816 0.50 31.97 120 SER C N 1
ATOM 670 N N B SER A 1 120 ? 67.702 22.732 -4.861 0.50 32.42 120 SER C N 1
ATOM 671 C CA A SER A 1 120 ? 66.452 22.709 -4.047 0.50 32.33 120 SER C CA 1
ATOM 672 C CA B SER A 1 120 ? 66.431 22.793 -4.105 0.50 33.30 120 SER C CA 1
ATOM 673 C C A SER A 1 120 ? 65.314 22.344 -4.998 0.50 32.72 120 SER C C 1
ATOM 674 C C B SER A 1 120 ? 65.292 22.367 -5.024 0.50 33.23 120 SER C C 1
ATOM 675 O O A SER A 1 120 ? 65.480 22.488 -6.228 0.50 34.89 120 SER C O 1
ATOM 676 O O B SER A 1 120 ? 65.434 22.488 -6.261 0.50 35.01 120 SER C O 1
ATOM 681 N N . GLU A 1 121 ? 64.195 21.919 -4.423 1.00 31.62 121 GLU C N 1
ATOM 682 C CA . GLU A 1 121 ? 62.969 21.524 -5.132 1.00 34.58 121 GLU C CA 1
ATOM 683 C C . GLU A 1 121 ? 61.801 22.162 -4.390 1.00 30.44 121 GLU C C 1
ATOM 684 O O . GLU A 1 121 ? 61.824 22.116 -3.150 1.00 32.55 121 GLU C O 1
ATOM 690 N N . LYS A 1 122 ? 60.831 22.716 -5.107 1.00 31.55 122 LYS C N 1
ATOM 691 C CA . LYS A 1 122 ? 59.576 23.226 -4.509 1.00 31.31 122 LYS C CA 1
ATOM 692 C C . LYS A 1 122 ? 58.494 22.159 -4.683 1.00 28.47 122 LYS C C 1
ATOM 693 O O . LYS A 1 122 ? 58.358 21.608 -5.785 1.00 31.04 122 LYS C O 1
ATOM 699 N N . LEU A 1 123 ? 57.793 21.862 -3.599 1.00 26.52 123 LEU C N 1
ATOM 700 C CA . LEU A 1 123 ? 56.763 20.807 -3.537 1.00 28.13 123 LEU C CA 1
ATOM 701 C C . LEU A 1 123 ? 55.476 21.406 -2.980 1.00 28.15 123 LEU C C 1
ATOM 702 O O . LEU A 1 123 ? 55.526 22.366 -2.177 1.00 28.34 123 LEU C O 1
ATOM 707 N N . VAL A 1 124 ? 54.356 20.866 -3.418 1.00 28.24 124 VAL C N 1
ATOM 708 C CA . VAL A 1 124 ? 53.066 21.047 -2.713 1.00 30.34 124 VAL C CA 1
ATOM 709 C C . VAL A 1 124 ? 52.527 19.657 -2.421 1.00 31.79 124 VAL C C 1
ATOM 710 O O . VAL A 1 124 ? 52.682 18.750 -3.285 1.00 30.08 124 VAL C O 1
ATOM 714 N N . PHE A 1 125 ? 51.943 19.475 -1.251 1.00 32.61 125 PHE C N 1
ATOM 715 C CA . PHE A 1 125 ? 51.075 18.297 -1.031 1.00 32.92 125 PHE C CA 1
ATOM 716 C C . PHE A 1 125 ? 49.766 18.745 -0.392 1.00 30.75 125 PHE C C 1
ATOM 717 O O . PHE A 1 125 ? 49.677 19.774 0.329 1.00 30.23 125 PHE C O 1
ATOM 725 N N . PHE A 1 126 ? 48.747 17.965 -0.706 1.00 31.00 126 PHE C N 1
ATOM 726 C CA . PHE A 1 126 ? 47.359 18.125 -0.227 1.00 29.81 126 PHE C CA 1
ATOM 727 C C . PHE A 1 126 ? 47.034 16.866 0.562 1.00 30.92 126 PHE C C 1
ATOM 728 O O . PHE A 1 126 ? 47.487 15.775 0.153 1.00 30.98 126 PHE C O 1
ATOM 736 N N . GLU A 1 127 ? 46.313 17.011 1.664 1.00 30.92 127 GLU C N 1
ATOM 737 C CA . GLU A 1 127 ? 45.777 15.848 2.413 1.00 32.96 127 GLU C CA 1
ATOM 738 C C . GLU A 1 127 ? 44.347 16.188 2.835 1.00 33.94 127 GLU C C 1
ATOM 739 O O . GLU A 1 127 ? 44.099 17.344 3.216 1.00 34.56 127 GLU C O 1
ATOM 745 N N . LEU A 1 128 ? 43.447 15.215 2.694 1.00 34.77 128 LEU C N 1
ATOM 746 C CA . LEU A 1 128 ? 42.002 15.295 3.038 1.00 39.57 128 LEU C CA 1
ATOM 747 C C . LEU A 1 128 ? 41.668 14.065 3.885 1.00 40.37 128 LEU C C 1
ATOM 748 O O . LEU A 1 128 ? 42.117 12.963 3.515 1.00 39.02 128 LEU C O 1
ATOM 753 N N . ILE A 1 129 ? 40.934 14.238 4.983 1.00 40.19 129 ILE C N 1
ATOM 754 C CA . ILE A 1 129 ? 40.418 13.096 5.794 1.00 42.43 129 ILE C CA 1
ATOM 755 C C . ILE A 1 129 ? 38.890 13.147 5.728 1.00 46.91 129 ILE C C 1
ATOM 756 O O . ILE A 1 129 ? 38.338 14.231 6.014 1.00 45.26 129 ILE C O 1
ATOM 761 N N . PHE A 1 130 ? 38.273 12.027 5.324 1.00 51.66 130 PHE C N 1
ATOM 762 C CA . PHE A 1 130 ? 36.810 11.791 5.178 1.00 55.91 130 PHE C CA 1
ATOM 763 C C . PHE A 1 130 ? 36.351 10.725 6.184 1.00 55.00 130 PHE C C 1
ATOM 764 O O . PHE A 1 130 ? 37.020 9.673 6.253 1.00 49.26 130 PHE C O 1
ATOM 772 N N . ASP A 1 131 ? 35.243 10.979 6.898 1.00 63.60 131 ASP C N 1
ATOM 773 C CA . ASP A 1 131 ? 34.626 10.081 7.921 1.00 67.49 131 ASP C CA 1
ATOM 774 C C . ASP A 1 131 ? 34.234 8.745 7.281 1.00 69.52 131 ASP C C 1
ATOM 775 O O . ASP A 1 131 ? 33.603 8.734 6.225 1.00 75.06 131 ASP C O 1
ATOM 777 N N . PRO B 1 33 ? 65.296 34.456 0.457 1.00 90.01 33 PRO A N 1
ATOM 778 C CA . PRO B 1 33 ? 65.225 33.281 1.343 1.00 84.74 33 PRO A CA 1
ATOM 779 C C . PRO B 1 33 ? 66.048 32.090 0.829 1.00 78.92 33 PRO A C 1
ATOM 780 O O . PRO B 1 33 ? 66.175 31.957 -0.367 1.00 78.37 33 PRO A O 1
ATOM 784 N N . ILE B 1 34 ? 66.581 31.279 1.751 1.00 73.12 34 ILE A N 1
ATOM 785 C CA . ILE B 1 34 ? 67.237 29.964 1.474 1.00 72.02 34 ILE A CA 1
ATOM 786 C C . ILE B 1 34 ? 66.174 28.855 1.511 1.00 67.96 34 ILE A C 1
ATOM 787 O O . ILE B 1 34 ? 66.470 27.748 1.016 1.00 71.61 34 ILE A O 1
ATOM 789 N N . GLN B 1 35 ? 64.990 29.129 2.083 1.00 58.90 35 GLN A N 1
ATOM 790 C CA . GLN B 1 35 ? 63.944 28.109 2.376 1.00 50.36 35 GLN A CA 1
ATOM 791 C C . GLN B 1 35 ? 62.670 28.818 2.875 1.00 49.82 35 GLN A C 1
ATOM 792 O O . GLN B 1 35 ? 62.777 29.726 3.712 1.00 40.87 35 GLN A O 1
ATOM 798 N N . ASP B 1 36 ? 61.503 28.435 2.350 1.00 44.64 36 ASP A N 1
ATOM 799 C CA . ASP B 1 36 ? 60.188 29.013 2.736 1.00 42.99 36 ASP A CA 1
ATOM 800 C C . ASP B 1 36 ? 59.139 27.909 2.698 1.00 43.84 36 ASP A C 1
ATOM 801 O O . ASP B 1 36 ? 59.312 26.913 1.947 1.00 40.76 36 ASP A O 1
ATOM 806 N N . GLY B 1 37 ? 58.077 28.095 3.468 1.00 39.44 37 GLY A N 1
ATOM 807 C CA . GLY B 1 37 ? 56.926 27.184 3.491 1.00 37.71 37 GLY A CA 1
ATOM 808 C C . GLY B 1 37 ? 55.688 27.933 3.918 1.00 34.79 37 GLY A C 1
ATOM 809 O O . GLY B 1 37 ? 55.830 28.843 4.745 1.00 32.80 37 GLY A O 1
ATOM 810 N N . GLU B 1 38 ? 54.551 27.602 3.318 1.00 31.87 38 GLU A N 1
ATOM 811 C CA . GLU B 1 38 ? 53.220 28.132 3.694 1.00 33.07 38 GLU A CA 1
ATOM 812 C C . GLU B 1 38 ? 52.305 26.926 3.853 1.00 31.09 38 GLU A C 1
ATOM 813 O O . GLU B 1 38 ? 52.219 26.125 2.897 1.00 29.64 38 GLU A O 1
ATOM 819 N N . PHE B 1 39 ? 51.697 26.787 5.028 1.00 28.93 39 PHE A N 1
ATOM 820 C CA . PHE B 1 39 ? 50.867 25.620 5.391 1.00 31.33 39 PHE A CA 1
ATOM 821 C C . PHE B 1 39 ? 49.488 26.130 5.807 1.00 31.40 39 PHE A C 1
ATOM 822 O O . PHE B 1 39 ? 49.392 26.966 6.720 1.00 34.39 39 PHE A O 1
ATOM 830 N N . THR B 1 40 ? 48.460 25.666 5.121 1.00 30.96 40 THR A N 1
ATOM 831 C CA . THR B 1 40 ? 47.048 25.943 5.483 1.00 30.04 40 THR A CA 1
ATOM 832 C C . THR B 1 40 ? 46.407 24.618 5.857 1.00 30.38 40 THR A C 1
ATOM 833 O O . THR B 1 40 ? 46.442 23.708 5.018 1.00 30.56 40 THR A O 1
ATOM 837 N N . PHE B 1 41 ? 45.816 24.519 7.041 1.00 29.81 41 PHE A N 1
ATOM 838 C CA . PHE B 1 41 ? 45.231 23.246 7.496 1.00 29.68 41 PHE A CA 1
ATOM 839 C C . PHE B 1 41 ? 44.128 23.510 8.507 1.00 31.01 41 PHE A C 1
ATOM 840 O O . PHE B 1 41 ? 44.174 24.497 9.294 1.00 31.61 41 PHE A O 1
ATOM 848 N N . LEU B 1 42 ? 43.175 22.596 8.485 1.00 33.67 42 LEU A N 1
ATOM 849 C CA . LEU B 1 42 ? 42.150 22.449 9.531 1.00 35.63 42 LEU A CA 1
ATOM 850 C C . LEU B 1 42 ? 42.763 21.647 10.678 1.00 34.68 42 LEU A C 1
ATOM 851 O O . LEU B 1 42 ? 43.268 20.530 10.440 1.00 38.96 42 LEU A O 1
ATOM 856 N N . LEU B 1 43 ? 42.741 22.212 11.876 1.00 34.18 43 LEU A N 1
ATOM 857 C CA . LEU B 1 43 ? 43.193 21.547 13.120 1.00 33.14 43 LEU A CA 1
ATOM 858 C C . LEU B 1 43 ? 41.951 21.176 13.924 1.00 36.35 43 LEU A C 1
ATOM 859 O O . LEU B 1 43 ? 41.310 22.047 14.530 1.00 34.30 43 LEU A O 1
ATOM 864 N N . PRO B 1 44 ? 41.542 19.889 13.922 1.00 37.03 44 PRO A N 1
ATOM 865 C CA . PRO B 1 44 ? 40.328 19.489 14.630 1.00 41.86 44 PRO A CA 1
ATOM 866 C C . PRO B 1 44 ? 40.437 19.695 16.149 1.00 42.24 44 PRO A C 1
ATOM 867 O O . PRO B 1 44 ? 41.544 19.759 16.702 1.00 38.55 44 PRO A O 1
ATOM 871 N N . ALA B 1 45 ? 39.278 19.826 16.796 1.00 42.37 45 ALA A N 1
ATOM 872 C CA . ALA B 1 45 ? 39.124 19.830 18.267 1.00 43.08 45 ALA A CA 1
ATOM 873 C C . ALA B 1 45 ? 39.893 18.644 18.858 1.00 42.60 45 ALA A C 1
ATOM 874 O O . ALA B 1 45 ? 39.757 17.539 18.330 1.00 43.20 45 ALA A O 1
ATOM 876 N N . GLY B 1 46 ? 40.713 18.889 19.880 1.00 45.56 46 GLY A N 1
ATOM 877 C CA . GLY B 1 46 ? 41.415 17.841 20.646 1.00 47.17 46 GLY A CA 1
ATOM 878 C C . GLY B 1 46 ? 42.672 17.337 19.955 1.00 51.36 46 GLY A C 1
ATOM 879 O O . GLY B 1 46 ? 43.176 16.273 20.361 1.00 51.78 46 GLY A O 1
ATOM 880 N N . ARG B 1 47 ? 43.169 18.044 18.933 1.00 45.25 47 ARG A N 1
ATOM 881 C CA . ARG B 1 47 ? 44.343 17.587 18.153 1.00 45.86 47 ARG A CA 1
ATOM 882 C C . ARG B 1 47 ? 45.446 18.640 18.220 1.00 41.52 47 ARG A C 1
ATOM 883 O O . ARG B 1 47 ? 45.155 19.818 18.500 1.00 39.92 47 ARG A O 1
ATOM 891 N N . LYS B 1 48 ? 46.678 18.184 18.005 1.00 40.37 48 LYS A N 1
ATOM 892 C CA . LYS B 1 48 ? 47.896 19.018 17.917 1.00 41.35 48 LYS A CA 1
ATOM 893 C C . LYS B 1 48 ? 48.576 18.700 16.588 1.00 40.80 48 LYS A C 1
ATOM 894 O O . LYS B 1 48 ? 48.600 17.511 16.198 1.00 42.12 48 LYS A O 1
ATOM 900 N N . GLN B 1 49 ? 49.063 19.735 15.905 1.00 36.94 49 GLN A N 1
ATOM 901 C CA . GLN B 1 49 ? 49.833 19.634 14.650 1.00 34.74 49 GLN A CA 1
ATOM 902 C C . GLN B 1 49 ? 51.234 20.192 14.904 1.00 35.46 49 GLN A C 1
ATOM 903 O O . GLN B 1 49 ? 51.336 21.357 15.315 1.00 33.45 49 GLN A O 1
ATOM 909 N N . CYS B 1 50 ? 52.281 19.389 14.699 1.00 33.15 50 CYS A N 1
ATOM 910 C CA . CYS B 1 50 ? 53.684 19.843 14.854 1.00 32.87 50 CYS A CA 1
ATOM 911 C C . CYS B 1 50 ? 54.372 19.804 13.497 1.00 32.83 50 CYS A C 1
ATOM 912 O O . CYS B 1 50 ? 54.111 18.882 12.717 1.00 36.07 50 CYS A O 1
ATOM 915 N N . PHE B 1 51 ? 55.205 20.803 13.244 1.00 31.21 51 PHE A N 1
ATOM 916 C CA . PHE B 1 51 ? 56.061 20.888 12.045 1.00 31.15 51 PHE A CA 1
ATOM 917 C C . PHE B 1 51 ? 57.507 20.861 12.503 1.00 29.34 51 PHE A C 1
ATOM 918 O O . PHE B 1 51 ? 57.850 21.427 13.581 1.00 28.39 51 PHE A O 1
ATOM 926 N N . TYR B 1 52 ? 58.342 20.227 11.688 1.00 29.89 52 TYR A N 1
ATOM 927 C CA . TYR B 1 52 ? 59.802 20.199 11.884 1.00 30.01 52 TYR A CA 1
ATOM 928 C C . TYR B 1 52 ? 60.428 21.009 10.758 1.00 31.89 52 TYR A C 1
ATOM 929 O O . TYR B 1 52 ? 60.121 20.728 9.584 1.00 33.19 52 TYR A O 1
ATOM 938 N N . GLN B 1 53 ? 61.219 22.018 11.119 1.00 30.20 53 GLN A N 1
ATOM 939 C CA . GLN B 1 53 ? 61.893 22.882 10.134 1.00 32.24 53 GLN A CA 1
ATOM 940 C C . GLN B 1 53 ? 63.403 22.820 10.354 1.00 31.04 53 GLN A C 1
ATOM 941 O O . GLN B 1 53 ? 63.900 23.270 11.406 1.00 29.48 53 GLN A O 1
ATOM 947 N N . SER B 1 54 ? 64.114 22.288 9.365 1.00 32.47 54 SER A N 1
ATOM 948 C CA . SER B 1 54 ? 65.589 22.233 9.366 1.00 34.23 54 SER A CA 1
ATOM 949 C C . SER B 1 54 ? 66.142 23.649 9.164 1.00 31.13 54 SER A C 1
ATOM 950 O O . SER B 1 54 ? 65.586 24.400 8.319 1.00 34.11 54 SER A O 1
ATOM 953 N N . ALA B 1 55 ? 67.174 24.002 9.918 1.00 30.71 55 ALA A N 1
ATOM 954 C CA . ALA B 1 55 ? 67.930 25.257 9.790 1.00 32.49 55 ALA A CA 1
ATOM 955 C C . ALA B 1 55 ? 69.414 24.927 9.786 1.00 33.02 55 ALA A C 1
ATOM 956 O O . ALA B 1 55 ? 69.873 24.045 10.507 1.00 32.76 55 ALA A O 1
ATOM 958 N N . PRO B 1 56 ? 70.222 25.662 9.006 1.00 36.82 56 PRO A N 1
ATOM 959 C CA . PRO B 1 56 ? 71.664 25.659 9.225 1.00 39.46 56 PRO A CA 1
ATOM 960 C C . PRO B 1 56 ? 72.004 26.561 10.426 1.00 37.75 56 PRO A C 1
ATOM 961 O O . PRO B 1 56 ? 71.153 27.305 10.890 1.00 38.38 56 PRO A O 1
ATOM 965 N N . ALA B 1 57 ? 73.237 26.481 10.912 1.00 38.13 57 ALA A N 1
ATOM 966 C CA . ALA B 1 57 ? 73.765 27.346 11.989 1.00 38.85 57 ALA A CA 1
ATOM 967 C C . ALA B 1 57 ? 73.841 28.795 11.490 1.00 41.12 57 ALA A C 1
ATOM 968 O O . ALA B 1 57 ? 74.032 28.987 10.289 1.00 43.38 57 ALA A O 1
ATOM 970 N N . ASN B 1 58 ? 73.658 29.765 12.385 1.00 41.66 58 ASN A N 1
ATOM 971 C CA . ASN B 1 58 ? 73.918 31.212 12.135 1.00 47.02 58 ASN A CA 1
ATOM 972 C C . ASN B 1 58 ? 72.981 31.750 11.054 1.00 46.35 58 ASN A C 1
ATOM 973 O O . ASN B 1 58 ? 73.380 32.666 10.308 1.00 45.12 58 ASN A O 1
ATOM 978 N N . ALA B 1 59 ? 71.760 31.226 10.998 1.00 41.32 59 ALA A N 1
ATOM 979 C CA . ALA B 1 59 ? 70.716 31.717 10.089 1.00 37.07 59 ALA A CA 1
ATOM 980 C C . ALA B 1 59 ? 69.636 32.429 10.904 1.00 36.47 59 ALA A C 1
ATOM 981 O O . ALA B 1 59 ? 69.777 32.569 12.133 1.00 35.51 59 ALA A O 1
ATOM 983 N N . SER B 1 60 ? 68.604 32.899 10.210 1.00 38.82 60 SER A N 1
ATOM 984 C CA . SER B 1 60 ? 67.414 33.535 10.813 1.00 37.54 60 SER A CA 1
ATOM 985 C C . SER B 1 60 ? 66.168 32.732 10.433 1.00 34.62 60 SER A C 1
ATOM 986 O O . SER B 1 60 ? 65.860 32.673 9.242 1.00 37.55 60 SER A O 1
ATOM 989 N N . LEU B 1 61 ? 65.468 32.179 11.426 1.00 33.49 61 LEU A N 1
ATOM 990 C CA . LEU B 1 61 ? 64.167 31.485 11.232 1.00 31.51 61 LEU A CA 1
ATOM 991 C C . LEU B 1 61 ? 63.046 32.460 11.603 1.00 32.75 61 LEU A C 1
ATOM 992 O O . LEU B 1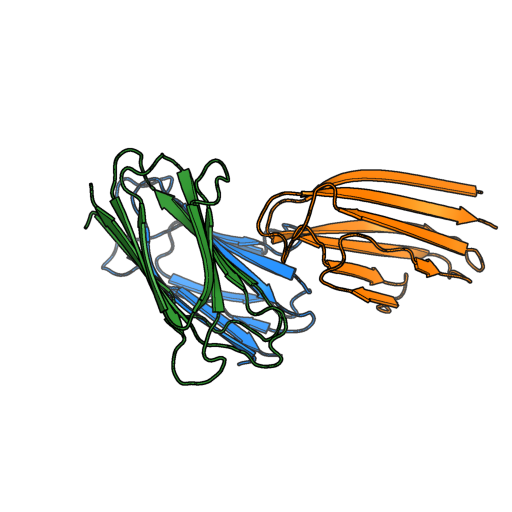 61 ? 62.953 32.838 12.766 1.00 35.51 61 LEU A O 1
ATOM 997 N N . GLU B 1 62 ? 62.237 32.841 10.624 1.00 31.51 62 GLU A N 1
ATOM 998 C CA . GLU B 1 62 ? 61.100 33.772 10.819 1.00 35.34 62 GLU A CA 1
ATOM 999 C C . GLU B 1 62 ? 59.843 32.943 10.626 1.00 33.62 62 GLU A C 1
ATOM 1000 O O . GLU B 1 62 ? 59.752 32.181 9.635 1.00 34.44 62 GLU A O 1
ATOM 1006 N N A THR B 1 63 ? 58.910 33.052 11.571 0.50 31.67 63 THR A N 1
ATOM 1007 N N B THR B 1 63 ? 58.916 33.043 11.565 0.50 30.85 63 THR A N 1
ATOM 1008 C CA A THR B 1 63 ? 57.636 32.294 11.567 0.50 32.58 63 THR A CA 1
ATOM 1009 C CA B THR B 1 63 ? 57.638 32.304 11.516 0.50 31.23 63 THR A CA 1
ATOM 1010 C C A THR B 1 63 ? 56.470 33.211 11.928 0.50 31.52 63 THR A C 1
ATOM 1011 C C B THR B 1 63 ? 56.513 33.298 11.765 0.50 30.68 63 THR A C 1
ATOM 1012 O O A THR B 1 63 ? 56.645 34.090 12.792 0.50 30.00 63 THR A O 1
ATOM 1013 O O B THR B 1 63 ? 56.803 34.384 12.299 0.50 29.81 63 THR A O 1
ATOM 1020 N N . GLU B 1 64 ? 55.310 32.926 11.342 1.00 32.32 64 GLU A N 1
ATOM 1021 C CA . GLU B 1 64 ? 54.096 33.746 11.477 1.00 33.91 64 GLU A CA 1
ATOM 1022 C C . GLU B 1 64 ? 52.902 32.821 11.302 1.00 32.17 64 GLU A C 1
ATOM 1023 O O . GLU B 1 64 ? 52.900 31.988 10.375 1.00 32.19 64 GLU A O 1
ATOM 1029 N N . TYR B 1 65 ? 51.907 32.954 12.163 1.00 29.84 65 TYR A N 1
ATOM 1030 C CA . TYR B 1 65 ? 50.678 32.154 12.048 1.00 30.90 65 TYR A CA 1
ATOM 1031 C C . TYR B 1 65 ? 49.457 33.034 12.281 1.00 30.60 65 TYR A C 1
ATOM 1032 O O . TYR B 1 65 ? 49.556 34.070 12.951 1.00 31.96 65 TYR A O 1
ATOM 1041 N N . GLN B 1 66 ? 48.338 32.536 11.778 1.00 29.72 66 GLN A N 1
ATOM 1042 C CA . GLN B 1 66 ? 47.016 33.181 11.876 1.00 31.59 66 GLN A CA 1
ATOM 1043 C C . GLN B 1 66 ? 45.936 32.104 11.955 1.00 31.48 66 GLN A C 1
ATOM 1044 O O . GLN B 1 66 ? 45.871 31.222 11.066 1.00 32.25 66 GLN A O 1
ATOM 1050 N N . VAL B 1 67 ? 45.074 32.204 12.955 1.00 30.96 67 VAL A N 1
ATOM 1051 C CA . VAL B 1 67 ? 43.811 31.423 12.990 1.00 33.07 67 VAL A CA 1
ATOM 1052 C C . VAL B 1 67 ? 42.775 32.170 12.143 1.00 33.73 67 VAL A C 1
ATOM 1053 O O . VAL B 1 67 ? 42.630 33.394 12.338 1.00 32.55 67 VAL A O 1
ATOM 1057 N N . ILE B 1 68 ? 42.084 31.465 11.247 1.00 33.75 68 ILE A N 1
ATOM 1058 C CA . ILE B 1 68 ? 41.103 32.069 10.297 1.00 37.99 68 ILE A CA 1
ATOM 1059 C C . ILE B 1 68 ? 39.734 32.091 10.963 1.00 41.04 68 ILE A C 1
ATOM 1060 O O . ILE B 1 68 ? 39.278 31.020 11.411 1.00 39.23 68 ILE A O 1
ATOM 1065 N N . GLY B 1 69 ? 39.104 33.265 10.977 1.00 42.98 69 GLY A N 1
ATOM 1066 C CA . GLY B 1 69 ? 37.716 33.455 11.437 1.00 46.92 69 GLY A CA 1
ATOM 1067 C C . GLY B 1 69 ? 37.636 34.621 12.400 1.00 48.61 69 GLY A C 1
ATOM 1068 O O . GLY B 1 69 ? 38.655 35.313 12.583 1.00 51.44 69 GLY A O 1
ATOM 1069 N N . GLY B 1 70 ? 36.469 34.844 12.993 1.00 56.23 70 GLY A N 1
ATOM 1070 C CA . GLY B 1 70 ? 36.239 35.984 13.900 1.00 60.13 70 GLY A CA 1
ATOM 1071 C C . GLY B 1 70 ? 36.858 35.767 15.270 1.00 61.80 70 GLY A C 1
ATOM 1072 O O . GLY B 1 70 ? 37.811 34.961 15.399 1.00 55.35 70 GLY A O 1
ATOM 1073 N N . ALA B 1 71 ? 36.322 36.471 16.269 1.00 62.55 71 ALA A N 1
ATOM 1074 C CA . ALA B 1 71 ? 36.745 36.386 17.684 1.00 62.49 71 ALA A CA 1
ATOM 1075 C C . ALA B 1 71 ? 36.405 35.001 18.241 1.00 54.79 71 ALA A C 1
ATOM 1076 O O . ALA B 1 71 ? 35.527 34.297 17.675 1.00 53.01 71 ALA A O 1
ATOM 1078 N N . GLY B 1 72 ? 37.101 34.629 19.311 1.00 52.37 72 GLY A N 1
ATOM 1079 C CA . GLY B 1 72 ? 36.854 33.396 20.076 1.00 53.85 72 GLY A CA 1
ATOM 1080 C C . GLY B 1 72 ? 37.620 32.221 19.505 1.00 48.08 72 GLY A C 1
ATOM 1081 O O . GLY B 1 72 ? 37.596 31.162 20.138 1.00 52.74 72 GLY A O 1
ATOM 1082 N N . LEU B 1 73 ? 38.272 32.396 18.352 1.00 47.66 73 LEU A N 1
ATOM 1083 C CA . LEU B 1 73 ? 38.985 31.299 17.647 1.00 45.08 73 LEU A CA 1
ATOM 1084 C C . LEU B 1 73 ? 40.478 31.494 17.888 1.00 40.67 73 LEU A C 1
ATOM 1085 O O . LEU B 1 73 ? 40.990 32.563 17.548 1.00 41.82 73 LEU A O 1
ATOM 1090 N N . ASP B 1 74 ? 41.127 30.541 18.548 1.00 40.33 74 ASP A N 1
ATOM 1091 C CA . ASP B 1 74 ? 42.551 30.695 18.939 1.00 41.87 74 ASP A CA 1
ATOM 1092 C C . ASP B 1 74 ? 43.165 29.320 19.172 1.00 38.26 74 ASP A C 1
ATOM 1093 O O . ASP B 1 74 ? 42.457 28.317 19.114 1.00 37.27 74 ASP A O 1
ATOM 1098 N N A VAL B 1 75 ? 44.467 29.303 19.438 0.50 36.78 75 VAL A N 1
ATOM 1099 N N B VAL B 1 75 ? 44.470 29.293 19.408 0.50 38.01 75 VAL A N 1
ATOM 1100 C CA A VAL B 1 75 ? 45.302 28.071 19.452 0.50 35.63 75 VAL A CA 1
ATOM 1101 C CA B VAL B 1 75 ? 45.244 28.032 19.554 0.50 37.53 75 VAL A CA 1
ATOM 1102 C C A VAL B 1 75 ? 46.461 28.322 20.413 0.50 34.96 75 VAL A C 1
ATOM 1103 C C B VAL B 1 75 ? 46.416 28.318 20.479 0.50 35.94 75 VAL A C 1
ATOM 1104 O O A VAL B 1 75 ? 46.770 29.506 20.652 0.50 35.13 75 VAL A O 1
ATOM 1105 O O B VAL B 1 75 ? 46.689 29.503 20.744 0.50 35.91 75 VAL A O 1
ATOM 1112 N N . ASP B 1 76 ? 47.067 27.252 20.936 1.00 34.29 76 ASP A N 1
ATOM 1113 C CA . ASP B 1 76 ? 48.319 27.325 21.716 1.00 32.63 76 ASP A CA 1
ATOM 1114 C C . ASP B 1 76 ? 49.461 27.021 20.750 1.00 35.18 76 ASP A C 1
ATOM 1115 O O . ASP B 1 76 ? 49.293 26.141 19.895 1.00 38.10 76 ASP A O 1
ATOM 1120 N N . PHE B 1 77 ? 50.548 27.764 20.864 1.00 33.25 77 PHE A N 1
ATOM 1121 C CA . PHE B 1 77 ? 51.727 27.645 19.982 1.00 31.96 77 PHE A CA 1
ATOM 1122 C C . PHE B 1 77 ? 52.986 27.441 20.815 1.00 32.24 77 PHE A C 1
ATOM 1123 O O . PHE B 1 77 ? 53.238 28.211 21.765 1.00 31.21 77 PHE A O 1
ATOM 1131 N N . THR B 1 78 ? 53.812 26.479 20.410 1.00 31.43 78 THR A N 1
ATOM 1132 C CA . THR B 1 78 ? 55.153 26.275 20.999 1.00 29.81 78 THR A CA 1
ATOM 1133 C C . THR B 1 78 ? 56.198 26.244 19.874 1.00 29.41 78 THR A C 1
ATOM 1134 O O . THR B 1 78 ? 55.879 25.839 18.747 1.00 28.38 78 THR A O 1
ATOM 1138 N N . LEU B 1 79 ? 57.376 26.764 20.171 1.00 29.45 79 LEU A N 1
ATOM 1139 C CA . LEU B 1 79 ? 58.563 26.728 19.293 1.00 31.70 79 LEU A CA 1
ATOM 1140 C C . LEU B 1 79 ? 59.705 26.193 20.142 1.00 31.34 79 LEU A C 1
ATOM 1141 O O . LEU B 1 79 ? 60.041 26.832 21.166 1.00 30.82 79 LEU A O 1
ATOM 1146 N N . GLU B 1 80 ? 60.254 25.046 19.740 1.00 31.73 80 GLU A N 1
ATOM 1147 C CA . GLU B 1 80 ? 61.323 24.347 20.489 1.00 30.18 80 GLU A CA 1
ATOM 1148 C C . GLU B 1 80 ? 62.571 24.255 19.612 1.00 29.62 80 GLU A C 1
ATOM 1149 O O . GLU B 1 80 ? 62.435 23.966 18.419 1.00 28.11 80 GLU A O 1
ATOM 1155 N N . SER B 1 81 ? 63.733 24.501 20.204 1.00 29.55 81 SER 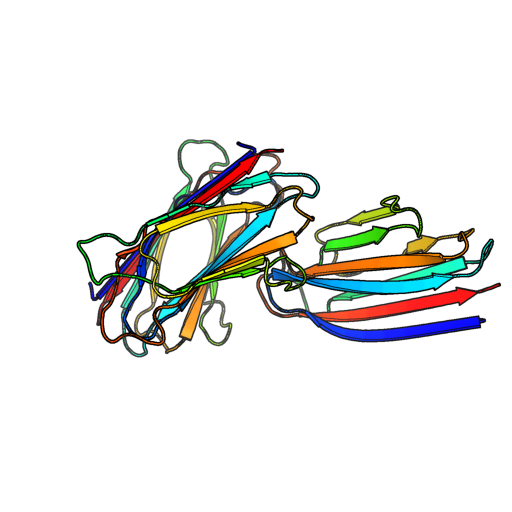A N 1
ATOM 1156 C CA . SER B 1 81 ? 65.050 24.379 19.535 1.00 30.18 81 SER A CA 1
ATOM 1157 C C . SER B 1 81 ? 65.316 22.912 19.191 1.00 27.92 81 SER A C 1
ATOM 1158 O O . SER B 1 81 ? 64.694 22.005 19.734 1.00 26.85 81 SER A O 1
ATOM 1161 N N . PRO B 1 82 ? 66.286 22.632 18.309 1.00 28.54 82 PRO A N 1
ATOM 1162 C CA . PRO B 1 82 ? 66.692 21.245 18.015 1.00 28.05 82 PRO A CA 1
ATOM 1163 C C . PRO B 1 82 ? 67.036 20.398 19.251 1.00 28.33 82 PRO A C 1
ATOM 1164 O O . PRO B 1 82 ? 66.749 19.193 19.265 1.00 27.14 82 PRO A O 1
ATOM 1168 N N . GLN B 1 83 ? 67.599 21.027 20.288 1.00 26.86 83 GLN A N 1
ATOM 1169 C CA . GLN B 1 83 ? 67.981 20.313 21.533 1.00 28.32 83 GLN A CA 1
ATOM 1170 C C . GLN B 1 83 ? 66.824 20.271 22.529 1.00 27.63 83 GLN A C 1
ATOM 1171 O O . GLN B 1 83 ? 67.003 19.613 23.558 1.00 28.98 83 GLN A O 1
ATOM 1177 N N . GLY B 1 84 ? 65.685 20.909 22.224 1.00 29.33 84 GLY A N 1
ATOM 1178 C CA . GLY B 1 84 ? 64.441 20.794 23.014 1.00 28.64 84 GLY A CA 1
ATOM 1179 C C . GLY B 1 84 ? 64.219 21.977 23.941 1.00 30.85 84 GLY A C 1
ATOM 1180 O O . GLY B 1 84 ? 63.327 21.897 24.805 1.00 30.63 84 GLY A O 1
ATOM 1181 N N . VAL B 1 85 ? 64.994 23.042 23.785 1.00 31.71 85 VAL A N 1
ATOM 1182 C CA . VAL B 1 85 ? 64.816 24.282 24.593 1.00 31.87 85 VAL A CA 1
ATOM 1183 C C . VAL B 1 85 ? 63.504 24.925 24.143 1.00 30.95 85 VAL A C 1
ATOM 1184 O O . VAL B 1 85 ? 63.288 25.086 22.924 1.00 27.19 85 VAL A O 1
ATOM 1188 N N . LEU B 1 86 ? 62.631 25.244 25.092 1.00 30.75 86 LEU A N 1
ATOM 1189 C CA . LEU B 1 86 ? 61.360 25.948 24.808 1.00 31.78 86 LEU A CA 1
ATOM 1190 C C . LEU B 1 86 ? 61.692 27.422 24.536 1.00 33.17 86 LEU A C 1
ATOM 1191 O O . LEU B 1 86 ? 62.134 28.118 25.466 1.00 32.99 86 LEU A O 1
ATOM 1196 N N . LEU B 1 87 ? 61.512 27.878 23.304 1.00 30.33 87 LEU A N 1
ATOM 1197 C CA . LEU B 1 87 ? 61.877 29.260 22.896 1.00 30.99 87 LEU A CA 1
ATOM 1198 C C . LEU B 1 87 ? 60.625 30.135 22.907 1.00 33.38 87 LEU A C 1
ATOM 1199 O O . LEU B 1 87 ? 60.760 31.334 23.165 1.00 35.35 87 LEU A O 1
ATOM 1204 N N . VAL B 1 88 ? 59.484 29.557 22.555 1.00 32.55 88 VAL A N 1
ATOM 1205 C CA . VAL B 1 88 ? 58.156 30.236 22.561 1.00 32.84 88 VAL A CA 1
ATOM 1206 C C . VAL B 1 88 ? 57.131 29.290 23.167 1.00 31.58 88 VAL A C 1
ATOM 1207 O O . VAL B 1 88 ? 57.083 28.112 22.805 1.00 30.45 88 VAL A O 1
ATOM 1211 N N . SER B 1 89 ? 56.267 29.799 24.040 1.00 32.28 89 SER A N 1
ATOM 1212 C CA . SER B 1 89 ? 55.114 29.025 24.547 1.00 30.85 89 SER A CA 1
ATOM 1213 C C . SER B 1 89 ? 53.998 30.006 24.874 1.00 36.00 89 SER A C 1
ATOM 1214 O O . SER B 1 89 ? 54.202 30.796 25.809 1.00 34.02 89 SER A O 1
ATOM 1217 N N . GLU B 1 90 ? 52.921 30.001 24.084 1.00 33.91 90 GLU A N 1
ATOM 1218 C CA . GLU B 1 90 ? 51.829 30.998 24.228 1.00 36.99 90 GLU A CA 1
ATOM 1219 C C . GLU B 1 90 ? 50.482 30.289 24.081 1.00 38.93 90 GLU A C 1
ATOM 1220 O O . GLU B 1 90 ? 50.387 29.289 23.331 1.00 37.81 90 GLU A O 1
ATOM 1226 N N . SER B 1 91 ? 49.484 30.783 24.814 1.00 36.61 91 SER A N 1
ATOM 1227 C CA . SER B 1 91 ? 48.151 30.158 24.986 1.00 40.77 91 SER A CA 1
ATOM 1228 C C . SER B 1 91 ? 47.080 31.060 24.374 1.00 38.27 91 SER A C 1
ATOM 1229 O O . SER B 1 91 ? 47.234 32.296 24.478 1.00 34.45 91 SER A O 1
ATOM 1232 N N . ARG B 1 92 ? 46.074 30.433 23.760 1.00 39.80 92 ARG A N 1
ATOM 1233 C CA . ARG B 1 92 ? 44.837 31.054 23.221 1.00 41.86 92 ARG A CA 1
ATOM 1234 C C . ARG B 1 92 ? 45.195 32.309 22.420 1.00 41.46 92 ARG A C 1
ATOM 1235 O O . ARG B 1 92 ? 44.698 33.404 22.734 1.00 42.73 92 ARG A O 1
ATOM 1243 N N . LYS B 1 93 ? 46.023 32.147 21.389 1.00 39.06 93 LYS A N 1
ATOM 1244 C CA . LYS B 1 93 ? 46.418 33.233 20.454 1.00 37.62 93 LYS A CA 1
ATOM 1245 C C . LYS B 1 93 ? 45.676 33.064 19.127 1.00 36.55 93 LYS A C 1
ATOM 1246 O O . LYS B 1 93 ? 45.499 31.904 18.688 1.00 36.87 93 LYS A O 1
ATOM 1252 N N . ALA B 1 94 ? 45.292 34.165 18.486 1.00 33.98 94 ALA A N 1
ATOM 1253 C CA . ALA B 1 94 ? 44.748 34.152 17.112 1.00 35.12 94 ALA A CA 1
ATOM 1254 C C . ALA B 1 94 ? 45.893 34.265 16.107 1.00 33.37 94 ALA A C 1
ATOM 1255 O O . ALA B 1 94 ? 45.673 33.963 14.927 1.00 35.91 94 ALA A O 1
ATOM 1257 N N . ASP B 1 95 ? 47.037 34.792 16.530 1.00 33.03 95 ASP A N 1
ATOM 1258 C CA . ASP B 1 95 ? 48.146 35.129 15.611 1.00 34.49 95 ASP A CA 1
ATOM 1259 C C . ASP B 1 95 ? 49.438 35.228 16.407 1.00 34.72 95 ASP A C 1
ATOM 1260 O O . ASP B 1 95 ? 49.359 35.349 17.642 1.00 37.14 95 ASP A O 1
ATOM 1265 N N . GLY B 1 96 ? 50.568 35.168 15.707 1.00 32.07 96 GLY A N 1
ATOM 1266 C CA . GLY B 1 96 ? 51.898 35.352 16.306 1.00 32.63 96 GLY A CA 1
ATOM 1267 C C . GLY B 1 96 ? 52.968 35.458 15.248 1.00 33.06 96 GLY A C 1
ATOM 1268 O O . GLY B 1 96 ? 52.807 34.881 14.145 1.00 34.50 96 GLY A O 1
ATOM 1269 N N . VAL B 1 97 ? 54.014 36.206 15.566 1.00 33.78 97 VAL A N 1
ATOM 1270 C CA . VAL B 1 97 ? 55.226 36.359 14.729 1.00 33.44 97 VAL A CA 1
ATOM 1271 C C . VAL B 1 97 ? 56.412 36.139 15.663 1.00 36.64 97 VAL A C 1
ATOM 1272 O O . VAL B 1 97 ? 56.398 36.682 16.790 1.00 33.50 97 VAL A O 1
ATOM 1276 N N . HIS B 1 98 ? 57.350 35.284 15.262 1.00 32.47 98 HIS A N 1
ATOM 1277 C CA . HIS B 1 98 ? 58.501 34.890 16.108 1.00 34.89 98 HIS A CA 1
ATOM 1278 C C . HIS B 1 98 ? 59.723 34.718 15.213 1.00 34.28 98 HIS A C 1
ATOM 1279 O O . HIS B 1 98 ? 59.616 34.013 14.198 1.00 36.69 98 HIS A O 1
ATOM 1286 N N . THR B 1 99 ? 60.845 35.310 15.591 1.00 35.93 99 THR A N 1
ATOM 1287 C CA . THR B 1 99 ? 62.136 35.127 14.886 1.00 36.32 99 THR A CA 1
ATOM 1288 C C . THR B 1 99 ? 63.138 34.478 15.835 1.00 36.44 99 THR A C 1
ATOM 1289 O O . THR B 1 99 ? 63.247 34.935 16.975 1.00 34.60 99 THR A O 1
ATOM 1293 N N . VAL B 1 100 ? 63.822 33.432 15.374 1.00 33.94 100 VAL A N 1
ATOM 1294 C CA . VAL B 1 100 ? 64.971 32.814 16.090 1.00 34.84 100 VAL A CA 1
ATOM 1295 C C . VAL B 1 100 ? 66.234 33.206 15.327 1.00 34.27 100 VAL A C 1
ATOM 1296 O O . VAL B 1 100 ? 66.310 32.884 14.147 1.00 34.59 100 VAL A O 1
ATOM 1300 N N . GLU B 1 101 ? 67.196 33.843 15.989 1.00 37.15 101 GLU A N 1
ATOM 1301 C CA . GLU B 1 101 ? 68.422 34.362 15.339 1.00 41.56 101 GLU A CA 1
ATOM 1302 C C . GLU B 1 101 ? 69.466 34.610 16.423 1.00 40.49 101 GLU A C 1
ATOM 1303 O O . GLU B 1 101 ? 69.142 35.231 17.422 1.00 42.93 101 GLU A O 1
ATOM 1309 N N . PRO B 1 102 ? 70.694 34.054 16.339 1.00 38.97 102 PRO A N 1
ATOM 1310 C CA . PRO B 1 102 ? 71.068 33.094 15.306 1.00 39.15 102 PRO A CA 1
ATOM 1311 C C . PRO B 1 102 ? 70.516 31.694 15.611 1.00 37.72 102 PRO A C 1
ATOM 1312 O O . PRO B 1 102 ? 70.372 31.341 16.768 1.00 37.68 102 PRO A O 1
ATOM 1316 N N . THR B 1 103 ? 70.225 30.932 14.563 1.00 37.25 103 THR A N 1
ATOM 1317 C CA . THR B 1 103 ? 69.809 29.514 14.685 1.00 36.51 103 THR A CA 1
ATOM 1318 C C . THR B 1 103 ? 71.029 28.657 15.007 1.00 38.19 103 THR A C 1
ATOM 1319 O O . THR B 1 103 ? 72.165 29.083 14.717 1.00 34.75 103 THR A O 1
ATOM 1323 N N . GLU B 1 104 ? 70.795 27.481 15.583 1.00 36.86 104 GLU A N 1
ATOM 1324 C CA . GLU B 1 104 ? 71.783 26.377 15.573 1.00 36.97 104 GLU A CA 1
ATOM 1325 C C . GLU B 1 104 ? 71.393 25.422 14.445 1.00 36.34 104 GLU A C 1
ATOM 1326 O O . GLU B 1 104 ? 70.244 25.510 13.945 1.00 34.16 104 GLU A O 1
ATOM 1332 N N . ALA B 1 105 ? 72.318 24.551 14.041 1.00 34.84 105 ALA A N 1
ATOM 1333 C CA . ALA B 1 105 ? 72.072 23.518 13.011 1.00 36.06 105 ALA A CA 1
ATOM 1334 C C . ALA B 1 105 ? 71.155 22.457 13.622 1.00 34.38 105 ALA A C 1
ATOM 1335 O O . ALA B 1 105 ? 71.537 21.884 14.637 1.00 36.12 105 ALA A O 1
ATOM 1337 N N . GLY B 1 106 ? 69.999 22.220 13.013 1.00 32.76 106 GLY A N 1
ATOM 1338 C CA . GLY B 1 106 ? 69.069 21.165 13.445 1.00 31.34 106 GLY A CA 1
ATOM 1339 C C . GLY B 1 106 ? 67.634 21.501 13.106 1.00 30.14 106 GLY A C 1
ATOM 1340 O O . GLY B 1 106 ? 67.389 22.461 12.359 1.00 31.53 106 GLY A O 1
ATOM 1341 N N . ASP B 1 107 ? 66.718 20.688 13.613 1.00 29.71 107 ASP A N 1
ATOM 1342 C CA . ASP B 1 107 ? 65.268 20.774 13.320 1.00 30.66 107 ASP A CA 1
ATOM 1343 C C . ASP B 1 107 ? 64.589 21.517 14.469 1.00 27.95 107 ASP A C 1
ATOM 1344 O O . ASP B 1 107 ? 64.525 21.004 15.606 1.00 28.63 107 ASP A O 1
ATOM 1349 N N . TYR B 1 108 ? 64.041 22.686 14.164 1.00 28.27 108 TYR A N 1
ATOM 1350 C CA . TYR B 1 108 ? 63.151 23.421 15.087 1.00 29.42 108 TYR A CA 1
ATOM 1351 C C . TYR B 1 108 ? 61.794 22.747 15.022 1.00 28.41 108 TYR A C 1
ATOM 1352 O O . TYR B 1 108 ? 61.371 22.326 13.910 1.00 30.66 108 TYR A O 1
ATOM 1361 N N . LYS B 1 109 ? 61.118 22.665 16.160 1.00 28.29 109 LYS A N 1
ATOM 1362 C CA . LYS B 1 109 ? 59.790 22.029 16.250 1.00 29.13 109 LYS A CA 1
ATOM 1363 C C . LYS B 1 109 ? 58.744 23.102 16.567 1.00 28.23 109 LYS A C 1
ATOM 1364 O O . LYS B 1 109 ? 58.880 23.782 17.586 1.00 29.48 109 LYS A O 1
ATOM 1370 N N . LEU B 1 110 ? 57.739 23.236 15.709 1.00 29.97 110 LEU A N 1
ATOM 1371 C CA . LEU B 1 110 ? 56.702 24.292 15.810 1.00 29.93 110 LEU A CA 1
ATOM 1372 C C . LEU B 1 110 ? 55.342 23.613 15.901 1.00 30.21 110 LEU A C 1
ATOM 1373 O O . LEU B 1 110 ? 54.962 22.891 14.945 1.00 31.56 110 LEU A O 1
ATOM 1378 N N . CYS B 1 111 ? 54.656 23.796 17.026 1.00 29.03 111 CYS A N 1
ATOM 1379 C CA . CYS B 1 111 ? 53.421 23.044 17.343 1.00 30.99 111 CYS A CA 1
ATOM 1380 C C . CYS B 1 111 ? 52.239 23.979 17.573 1.00 30.95 111 CYS A C 1
ATOM 1381 O O . CYS B 1 111 ? 52.416 25.003 18.241 1.00 31.20 111 CYS A O 1
ATOM 1384 N N . PHE B 1 112 ? 51.095 23.573 17.041 1.00 32.27 112 PHE A N 1
ATOM 1385 C CA . PHE B 1 112 ? 49.764 24.205 17.218 1.00 33.73 112 PHE A CA 1
ATOM 1386 C C . PHE B 1 112 ? 48.887 23.218 17.973 1.00 35.02 112 PHE A C 1
ATOM 1387 O O . PHE B 1 112 ? 48.643 22.103 17.459 1.00 36.44 112 PHE A O 1
ATOM 1395 N N . ASP B 1 113 ? 48.491 23.590 19.186 1.00 34.92 113 ASP A N 1
ATOM 1396 C CA . ASP B 1 113 ? 47.792 22.663 20.104 1.00 37.78 113 ASP A CA 1
ATOM 1397 C C . ASP B 1 113 ? 46.345 23.125 20.241 1.00 39.08 113 ASP A C 1
ATOM 1398 O O . ASP B 1 113 ? 46.138 24.246 20.713 1.00 41.68 113 ASP A O 1
ATOM 1403 N N . ASN B 1 114 ? 45.405 22.283 19.816 1.00 38.61 114 ASN A N 1
ATOM 1404 C CA . ASN B 1 114 ? 43.946 22.491 19.965 1.00 41.00 114 ASN A CA 1
ATOM 1405 C C . ASN B 1 114 ? 43.405 21.382 20.882 1.00 43.17 114 ASN A C 1
ATOM 1406 O O . ASN B 1 114 ? 42.193 21.107 20.802 1.00 46.78 114 ASN A O 1
ATOM 1411 N N . SER B 1 115 ? 44.278 20.772 21.704 1.00 46.20 115 SER A N 1
ATOM 1412 C CA . SER B 1 115 ? 43.962 19.642 22.626 1.00 51.98 115 SER A CA 1
ATOM 1413 C C . SER B 1 115 ? 42.899 20.048 23.656 1.00 58.25 115 SER A C 1
ATOM 1414 O O . SER B 1 115 ? 42.085 19.181 24.011 1.00 60.96 115 SER A O 1
ATOM 1417 N N . PHE B 1 116 ? 42.916 21.300 24.127 1.00 61.44 116 PHE A N 1
ATOM 1418 C CA . PHE B 1 116 ? 41.962 21.831 25.138 1.00 65.59 116 PHE A CA 1
ATOM 1419 C C . PHE B 1 116 ? 40.958 22.760 24.445 1.00 63.21 116 PHE A C 1
ATOM 1420 O O . PHE B 1 116 ? 41.035 23.980 24.660 1.00 67.79 116 PHE A O 1
ATOM 1422 N N . SER B 1 117 ? 40.058 22.189 23.634 1.00 65.17 117 SER A N 1
ATOM 1423 C CA . SER B 1 117 ? 39.004 22.909 22.864 1.00 60.08 117 SER A CA 1
ATOM 1424 C C . SER B 1 117 ? 38.043 21.906 22.206 1.00 58.18 117 SER A C 1
ATOM 1425 O O . SER B 1 117 ? 38.509 20.830 21.785 1.00 56.05 117 SER A O 1
ATOM 1428 N N . THR B 1 118 ? 36.758 22.269 22.104 1.00 54.34 118 THR A N 1
ATOM 1429 C CA . THR B 1 118 ? 35.676 21.510 21.412 1.00 56.28 118 THR A CA 1
ATOM 1430 C C . THR B 1 118 ? 35.493 22.012 19.972 1.00 54.35 118 THR A C 1
ATOM 1431 O O . THR B 1 118 ? 34.691 21.397 19.238 1.00 54.93 118 THR A O 1
ATOM 1435 N N . ILE B 1 119 ? 36.202 23.080 19.585 1.00 53.83 119 ILE A N 1
ATOM 1436 C CA . ILE B 1 119 ? 36.069 23.773 18.267 1.00 57.46 119 ILE A CA 1
ATOM 1437 C C . ILE B 1 119 ? 37.278 23.402 17.401 1.00 51.64 119 ILE A C 1
ATOM 1438 O O . ILE B 1 119 ? 38.409 23.544 17.890 1.00 50.92 119 ILE A O 1
ATOM 1443 N N . SER B 1 120 ? 37.047 22.954 16.168 1.00 48.87 120 SER A N 1
ATOM 1444 C CA . SER B 1 120 ? 38.101 22.813 15.132 1.00 48.43 120 SER A CA 1
ATOM 1445 C C . SER B 1 120 ? 38.485 24.225 14.669 1.00 50.28 120 SER A C 1
ATOM 1446 O O . SER B 1 120 ? 37.638 25.141 14.774 1.00 50.99 120 SER A O 1
ATOM 1449 N N A GLU B 1 121 ? 39.697 24.399 14.149 0.50 45.81 121 GLU A N 1
ATOM 1450 N N B GLU B 1 121 ? 39.747 24.407 14.256 0.50 42.10 121 GLU A N 1
ATOM 1451 C CA A GLU B 1 121 ? 40.184 25.733 13.733 0.50 46.22 121 GLU A CA 1
ATOM 1452 C CA B GLU B 1 121 ? 40.359 25.703 13.849 0.50 41.32 121 GLU A CA 1
ATOM 1453 C C A GLU B 1 121 ? 41.081 25.631 12.505 0.50 42.28 121 GLU A C 1
ATOM 1454 C C B GLU B 1 121 ? 40.968 25.561 12.444 0.50 39.75 121 GLU A C 1
ATOM 1455 O O A GLU B 1 121 ? 41.891 24.690 12.418 0.50 37.71 121 GLU A O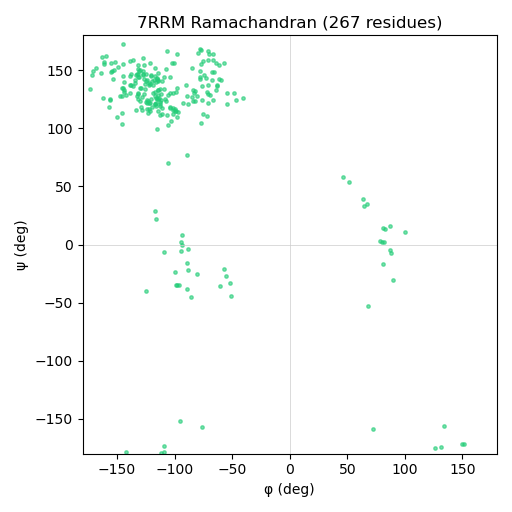 1
ATOM 1456 O O B GLU B 1 121 ? 41.431 24.456 12.119 0.50 37.07 121 GLU A O 1
ATOM 1467 N N . LYS B 1 122 ? 40.960 26.634 11.642 1.00 38.55 122 LYS A N 1
ATOM 1468 C CA . LYS B 1 122 ? 41.681 26.699 10.354 1.00 39.63 122 LYS A CA 1
ATOM 1469 C C . LYS B 1 122 ? 42.875 27.627 10.574 1.00 35.82 122 LYS A C 1
ATOM 1470 O O . LYS B 1 122 ? 42.670 28.750 11.058 1.00 34.63 122 LYS A O 1
ATOM 1476 N N . LEU B 1 123 ? 44.076 27.141 10.274 1.00 34.13 123 LEU A N 1
ATOM 1477 C CA . LEU B 1 123 ? 45.345 27.871 10.493 1.00 34.04 123 LEU A CA 1
ATOM 1478 C C . LEU B 1 123 ? 46.053 28.106 9.163 1.00 31.69 123 LEU A C 1
ATOM 1479 O O . LEU B 1 123 ? 45.970 27.242 8.251 1.00 29.59 123 LEU A O 1
ATOM 1484 N N A VAL B 1 124 ? 46.680 29.278 9.026 0.50 31.96 124 VAL A N 1
ATOM 1485 N N B VAL B 1 124 ? 46.723 29.252 9.065 0.50 31.94 124 VAL A N 1
ATOM 1486 C CA A VAL B 1 124 ? 47.755 29.549 8.030 0.50 32.51 124 VAL A CA 1
ATOM 1487 C CA B VAL B 1 124 ? 47.757 29.530 8.035 0.50 32.43 124 VAL A CA 1
ATOM 1488 C C A VAL B 1 124 ? 49.048 29.751 8.818 0.50 32.65 124 VAL A C 1
ATOM 1489 C C B VAL B 1 124 ? 49.064 29.814 8.774 0.50 32.68 124 VAL A C 1
ATOM 1490 O O A VAL B 1 124 ? 49.009 30.435 9.869 0.50 32.23 124 VAL A O 1
ATOM 1491 O O B VAL B 1 124 ? 49.049 30.601 9.754 0.50 32.05 124 VAL A O 1
ATOM 1498 N N . PHE B 1 125 ? 50.143 29.179 8.317 1.00 30.74 125 PHE A N 1
ATOM 1499 C CA . PHE B 1 125 ? 51.465 29.177 8.986 1.00 30.84 125 PHE A CA 1
ATOM 1500 C C . PHE B 1 125 ? 52.519 29.394 7.906 1.00 28.43 125 PHE A C 1
ATOM 1501 O O . PHE B 1 125 ? 52.441 28.744 6.854 1.00 28.83 125 PHE A O 1
ATOM 1509 N N . PHE B 1 126 ? 53.433 30.328 8.155 1.00 29.76 126 PHE A N 1
ATOM 1510 C CA . PHE B 1 126 ? 54.542 30.697 7.252 1.00 30.59 126 PHE A CA 1
ATOM 1511 C C . PHE B 1 126 ? 55.845 30.493 8.004 1.00 31.83 126 PHE A C 1
ATOM 1512 O O . PHE B 1 126 ? 55.934 30.917 9.179 1.00 33.38 126 PHE A O 1
ATOM 1520 N N . GLU B 1 127 ? 56.835 29.918 7.328 1.00 32.74 127 GLU A N 1
ATOM 1521 C CA . GLU B 1 127 ? 58.205 29.789 7.884 1.00 34.18 127 GLU A CA 1
ATOM 1522 C C . GLU B 1 127 ? 59.189 30.199 6.789 1.00 37.32 127 GLU A C 1
ATOM 1523 O O . GLU B 1 127 ? 58.944 29.927 5.596 1.00 33.30 127 GLU A O 1
ATOM 1529 N N . LEU B 1 128 ? 60.249 30.887 7.190 1.00 36.75 128 LEU A N 1
ATOM 1530 C CA . LEU B 1 128 ? 61.261 31.415 6.257 1.00 40.56 128 LEU A CA 1
ATOM 1531 C C . LEU B 1 128 ? 62.623 31.322 6.933 1.00 41.85 128 LEU A C 1
ATOM 1532 O O . LEU B 1 128 ? 62.712 31.709 8.103 1.00 39.15 128 LEU A O 1
ATOM 1537 N N . ILE B 1 129 ? 63.631 30.809 6.228 1.00 39.88 129 ILE A N 1
ATOM 1538 C CA . ILE B 1 129 ? 65.045 30.842 6.688 1.00 42.19 129 ILE A CA 1
ATOM 1539 C C . ILE B 1 129 ? 65.842 31.742 5.743 1.00 45.14 129 ILE A C 1
ATOM 1540 O O . ILE B 1 129 ? 65.767 31.501 4.532 1.00 45.96 129 ILE A O 1
ATOM 1545 N N . PHE B 1 130 ? 66.543 32.735 6.303 1.00 50.50 130 PHE A N 1
ATOM 1546 C CA . PHE B 1 130 ? 67.563 33.599 5.644 1.00 56.65 130 PHE A CA 1
ATOM 1547 C C . PHE B 1 130 ? 68.954 33.239 6.170 1.00 56.86 130 PHE A C 1
ATOM 1548 O O . PHE B 1 130 ? 69.078 33.159 7.408 1.00 58.91 130 PHE A O 1
ATOM 1556 N N . ASP B 1 131 ? 69.950 33.081 5.285 1.00 65.17 131 ASP A N 1
ATOM 1557 C CA . ASP B 1 131 ? 71.366 32.750 5.629 1.00 69.01 131 ASP A CA 1
ATOM 1558 C C . ASP B 1 131 ? 71.999 33.923 6.385 1.00 73.36 131 ASP A C 1
ATOM 1559 O O . ASP B 1 131 ? 72.002 35.049 5.884 1.00 78.37 131 ASP A O 1
ATOM 1561 N N . PRO C 1 33 ? 94.791 3.986 28.484 1.00 79.88 33 PRO B N 1
ATOM 1562 C CA . PRO C 1 33 ? 93.391 4.439 28.574 1.00 77.36 33 PRO B CA 1
ATOM 1563 C C . PRO C 1 33 ? 93.069 5.030 29.957 1.00 69.11 33 PRO B C 1
ATOM 1564 O O . PRO C 1 33 ? 92.947 4.291 30.902 1.00 68.66 33 PRO B O 1
ATOM 1568 N N . ILE C 1 34 ? 92.953 6.355 30.030 1.00 60.20 34 ILE B N 1
ATOM 1569 C CA . ILE C 1 34 ? 92.889 7.133 31.300 1.00 57.67 34 ILE B CA 1
ATOM 1570 C C . ILE C 1 34 ? 91.423 7.433 31.622 1.00 50.24 34 ILE B C 1
ATOM 1571 O O . ILE C 1 34 ? 91.112 7.470 32.816 1.00 47.02 34 ILE B O 1
ATOM 1576 N N . GLN C 1 35 ? 90.579 7.665 30.607 1.00 44.24 35 GLN B N 1
ATOM 1577 C CA . GLN C 1 35 ? 89.119 7.928 30.769 1.00 38.82 35 GLN B CA 1
ATOM 1578 C C . GLN C 1 35 ? 88.348 7.300 29.597 1.00 36.46 35 GLN B C 1
ATOM 1579 O O . GLN C 1 35 ? 88.884 7.218 28.505 1.00 32.20 35 GLN B O 1
ATOM 1585 N N . ASP C 1 36 ? 87.145 6.791 29.840 1.00 33.06 36 ASP B N 1
ATOM 1586 C CA . ASP C 1 36 ? 86.374 6.127 28.771 1.00 34.59 36 ASP B CA 1
ATOM 1587 C C . ASP C 1 36 ? 84.905 6.044 29.160 1.00 35.76 36 ASP B C 1
ATOM 1588 O O . ASP C 1 36 ? 84.579 6.134 30.378 1.00 38.47 36 ASP B O 1
ATOM 1593 N N . GLY C 1 37 ? 84.060 5.960 28.141 1.00 27.99 37 GLY B N 1
ATOM 1594 C CA . GLY C 1 37 ? 82.602 6.073 28.288 1.00 26.32 37 GLY B CA 1
ATOM 1595 C C . GLY C 1 37 ? 81.875 5.375 27.150 1.00 24.77 37 GLY B C 1
ATOM 1596 O O . GLY C 1 37 ? 82.374 5.346 26.009 1.00 25.61 37 GLY B O 1
ATOM 1597 N N . GLU C 1 38 ? 80.703 4.851 27.463 1.00 25.71 38 GLU B N 1
ATOM 1598 C CA . GLU C 1 38 ? 79.756 4.321 26.468 1.00 25.57 38 GLU B CA 1
ATOM 1599 C C . GLU C 1 38 ? 78.397 4.914 26.792 1.00 25.79 38 GLU B C 1
ATOM 1600 O O . GLU C 1 38 ? 77.922 4.724 27.931 1.00 25.53 38 GLU B O 1
ATOM 1606 N N . PHE C 1 39 ? 77.784 5.551 25.809 1.00 25.70 39 PHE B N 1
ATOM 1607 C CA . PHE C 1 39 ? 76.487 6.240 25.966 1.00 25.24 39 PHE B CA 1
ATOM 1608 C C . PHE C 1 39 ? 75.544 5.654 24.936 1.00 25.79 39 PHE B C 1
ATOM 1609 O O . PHE C 1 39 ? 75.807 5.800 23.728 1.00 27.37 39 PHE B O 1
ATOM 1617 N N . THR C 1 40 ? 74.485 5.009 25.410 1.00 25.14 40 THR B N 1
ATOM 1618 C CA . THR C 1 40 ? 73.428 4.436 24.552 1.00 25.12 40 THR B CA 1
ATOM 1619 C C . THR C 1 40 ? 72.139 5.212 24.828 1.00 27.46 40 THR B C 1
ATOM 1620 O O . THR C 1 40 ? 71.733 5.296 26.005 1.00 28.88 40 THR B O 1
ATOM 1624 N N . PHE C 1 41 ? 71.515 5.761 23.794 1.00 25.33 41 PHE B N 1
ATOM 1625 C CA . PHE C 1 41 ? 70.313 6.595 23.978 1.00 25.88 41 PHE B CA 1
ATOM 1626 C C . PHE C 1 41 ? 69.422 6.538 22.745 1.00 25.72 41 PHE B C 1
ATOM 1627 O O . PHE C 1 41 ? 69.891 6.365 21.626 1.00 24.94 41 PHE B O 1
ATOM 1635 N N . LEU C 1 42 ? 68.128 6.690 23.004 1.00 27.76 42 LEU B N 1
ATOM 1636 C CA . LEU C 1 42 ? 67.091 6.898 21.977 1.00 30.00 42 LEU B CA 1
ATOM 1637 C C . LEU C 1 42 ? 67.132 8.371 21.588 1.00 30.23 42 LEU B C 1
ATOM 1638 O O . LEU C 1 42 ? 67.113 9.251 22.474 1.00 34.38 42 LEU B O 1
ATOM 1643 N N . LEU C 1 43 ? 67.226 8.630 20.292 1.00 30.61 43 LEU B N 1
ATOM 1644 C CA . LEU C 1 43 ? 67.266 9.985 19.714 1.00 31.13 43 LEU B CA 1
ATOM 1645 C C . LEU C 1 43 ? 66.007 10.162 18.871 1.00 31.77 43 LEU B C 1
ATOM 1646 O O . LEU C 1 43 ? 65.911 9.635 17.757 1.00 34.06 43 LEU B O 1
ATOM 1651 N N . PRO C 1 44 ? 64.961 10.829 19.409 1.00 31.70 44 PRO B N 1
ATOM 1652 C CA . PRO C 1 44 ? 63.715 11.014 18.675 1.00 32.86 44 PRO B CA 1
ATOM 1653 C C . PRO C 1 44 ? 63.925 11.722 17.328 1.00 33.80 44 PRO B C 1
ATOM 1654 O O . PRO C 1 44 ? 64.939 12.402 17.136 1.00 30.01 44 PRO B O 1
ATOM 1658 N N . ALA C 1 45 ? 62.989 11.492 16.406 1.00 33.06 45 ALA B N 1
ATOM 1659 C CA . ALA C 1 45 ? 62.882 12.205 15.114 1.00 35.41 45 ALA B CA 1
ATOM 1660 C C . ALA C 1 45 ? 63.020 13.707 15.373 1.00 33.82 45 ALA B C 1
ATOM 1661 O O . ALA C 1 45 ? 62.282 14.235 16.211 1.00 32.61 45 ALA B O 1
ATOM 1663 N N . GLY C 1 46 ? 63.972 14.354 14.707 1.00 32.64 46 GLY B N 1
ATOM 1664 C CA . GLY C 1 46 ? 64.182 15.808 14.793 1.00 31.96 46 GLY B CA 1
ATOM 1665 C C . GLY C 1 46 ? 64.938 16.257 16.030 1.00 30.16 46 GLY B C 1
ATOM 1666 O O . GLY C 1 46 ? 65.133 17.476 16.158 1.00 31.63 46 GLY B O 1
ATOM 1667 N N . ARG C 1 47 ? 65.387 15.346 16.904 1.00 28.32 47 ARG B N 1
ATOM 1668 C CA . ARG C 1 47 ? 66.090 15.714 18.161 1.00 29.76 47 ARG B CA 1
ATOM 1669 C C . ARG C 1 47 ? 67.604 15.803 17.930 1.00 29.45 47 ARG B C 1
ATOM 1670 O O . ARG C 1 47 ? 68.188 14.918 17.271 1.00 27.46 47 ARG B O 1
ATOM 1678 N N . LYS C 1 48 ? 68.216 16.837 18.496 1.00 27.06 48 LYS B N 1
ATOM 1679 C CA . LYS C 1 48 ? 69.688 16.985 18.605 1.00 27.41 48 LYS B CA 1
ATOM 1680 C C . LYS C 1 48 ? 70.070 16.778 20.073 1.00 28.58 48 LYS B C 1
ATOM 1681 O O . LYS C 1 48 ? 69.475 17.444 20.952 1.00 27.55 48 LYS B O 1
ATOM 1687 N N . GLN C 1 49 ? 70.991 15.847 20.332 1.00 26.96 49 GLN B N 1
ATOM 1688 C CA . GLN C 1 49 ? 71.499 15.521 21.679 1.00 26.46 49 GLN B CA 1
ATOM 1689 C C . GLN C 1 49 ? 72.986 15.860 21.715 1.00 26.17 49 GLN B C 1
ATOM 1690 O O . GLN C 1 49 ? 73.737 15.297 20.881 1.00 25.07 49 GLN B O 1
ATOM 1696 N N . CYS C 1 50 ? 73.395 16.732 22.629 1.00 24.63 50 CYS B N 1
ATOM 1697 C CA . CYS C 1 50 ? 74.814 17.111 22.811 1.00 26.32 50 CYS B CA 1
ATOM 1698 C C . CYS C 1 50 ? 75.365 16.492 24.106 1.00 27.54 50 CYS B C 1
ATOM 1699 O O . CYS C 1 50 ? 74.619 16.305 25.106 1.00 28.61 50 CYS B O 1
ATOM 1702 N N . PHE C 1 51 ? 76.666 16.238 24.094 1.00 25.87 51 PHE B N 1
ATOM 1703 C CA . PHE C 1 51 ? 77.460 15.743 25.237 1.00 25.69 51 PHE B CA 1
ATOM 1704 C C . PHE C 1 51 ? 78.692 16.623 25.355 1.00 26.58 51 PHE B C 1
ATOM 1705 O O . PHE C 1 51 ? 79.211 17.090 24.321 1.00 26.95 51 PHE B O 1
ATOM 1713 N N . TYR C 1 52 ? 79.169 16.789 26.576 1.00 25.63 52 TYR B N 1
ATOM 1714 C CA . TYR C 1 52 ? 80.401 17.545 26.879 1.00 27.61 52 TYR B CA 1
ATOM 1715 C C . TYR C 1 52 ? 81.391 16.566 27.489 1.00 28.73 52 TYR B C 1
ATOM 1716 O O . TYR C 1 52 ? 81.040 15.855 28.450 1.00 29.89 52 TYR B O 1
ATOM 1725 N N . GLN C 1 53 ? 82.595 16.526 26.937 1.00 28.87 53 GLN B N 1
ATOM 1726 C CA . GLN C 1 53 ? 83.660 15.628 27.432 1.00 28.13 53 GLN B CA 1
ATOM 1727 C C . GLN C 1 53 ? 84.915 16.447 27.678 1.00 26.77 53 GLN B C 1
ATOM 1728 O O . GLN C 1 53 ? 85.472 17.007 26.689 1.00 28.07 53 GLN B O 1
ATOM 1734 N N . SER C 1 54 ? 85.315 16.507 28.939 1.00 28.97 54 SER B N 1
ATOM 1735 C CA . SER C 1 54 ? 86.590 17.096 29.409 1.00 31.55 54 SER B CA 1
ATOM 1736 C C . SER C 1 54 ? 87.778 16.312 28.838 1.00 32.53 54 SER B C 1
ATOM 1737 O O . SER C 1 54 ? 87.731 15.071 28.801 1.00 29.56 54 SER B O 1
ATOM 1740 N N . ALA C 1 55 ? 88.805 17.024 28.395 1.00 29.97 55 ALA B N 1
ATOM 1741 C CA . ALA C 1 55 ? 90.112 16.459 28.021 1.00 32.02 55 ALA B CA 1
ATOM 1742 C C . ALA C 1 55 ? 91.190 17.315 28.658 1.00 30.38 55 ALA B C 1
ATOM 1743 O O . ALA C 1 55 ? 91.041 18.530 28.759 1.00 31.37 55 ALA B O 1
ATOM 1745 N N . PRO C 1 56 ? 92.313 16.707 29.071 1.00 30.55 56 PRO B N 1
ATOM 1746 C CA . PRO C 1 56 ? 93.496 17.485 29.424 1.00 32.52 56 PRO B CA 1
ATOM 1747 C C . PRO C 1 56 ? 94.198 17.951 28.134 1.00 33.43 56 PRO B C 1
ATOM 1748 O O . PRO C 1 56 ? 93.911 17.437 27.044 1.00 31.01 56 PRO B O 1
ATOM 1752 N N . ALA C 1 57 ? 95.140 18.886 28.272 1.00 35.53 57 ALA B N 1
ATOM 1753 C CA . ALA C 1 57 ? 95.990 19.364 27.162 1.00 35.62 57 ALA B CA 1
ATOM 1754 C C . ALA C 1 57 ? 96.918 18.233 26.716 1.00 34.44 57 ALA B C 1
ATOM 1755 O O . ALA C 1 57 ? 97.419 17.485 27.584 1.00 32.96 57 ALA B O 1
ATOM 1757 N N . ASN C 1 58 ? 97.141 18.112 25.411 1.00 32.12 58 ASN B N 1
ATOM 1758 C CA . ASN C 1 58 ? 98.194 17.250 24.811 1.00 33.61 58 ASN B CA 1
ATOM 1759 C C . ASN C 1 58 ? 97.874 15.770 25.044 1.00 33.74 58 ASN B C 1
ATOM 1760 O O . ASN C 1 58 ? 98.803 14.977 25.237 1.00 34.78 58 ASN B O 1
ATOM 1765 N N . ALA C 1 59 ? 96.591 15.412 25.027 1.00 33.37 59 AL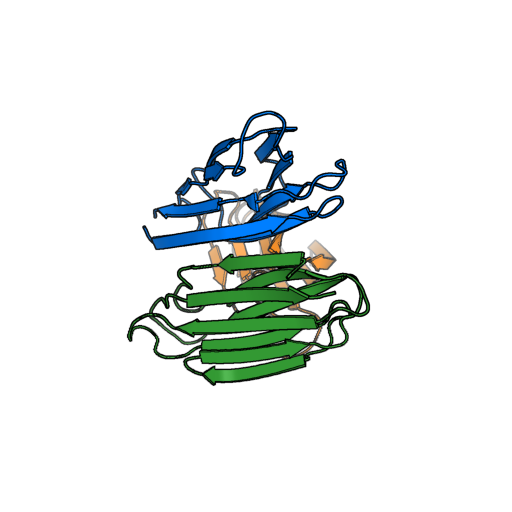A B N 1
ATOM 1766 C CA . ALA C 1 59 ? 96.141 14.010 25.127 1.00 34.60 59 ALA B CA 1
ATOM 1767 C C . ALA C 1 59 ? 95.580 13.589 23.767 1.00 32.28 59 ALA B C 1
ATOM 1768 O O . ALA C 1 59 ? 95.646 14.366 22.802 1.00 32.66 59 ALA B O 1
ATOM 1770 N N . SER C 1 60 ? 95.010 12.392 23.714 1.00 32.96 60 SER B N 1
ATOM 1771 C CA . SER C 1 60 ? 94.332 11.839 22.527 1.00 33.00 60 SER B CA 1
ATOM 1772 C C . SER C 1 60 ? 92.886 11.527 22.922 1.00 32.36 60 SER B C 1
ATOM 1773 O O . SER C 1 60 ? 92.691 10.794 23.925 1.00 31.86 60 SER B O 1
ATOM 1776 N N . LEU C 1 61 ? 91.921 12.131 22.225 1.00 32.25 61 LEU B N 1
ATOM 1777 C CA . LEU C 1 61 ? 90.474 11.858 22.413 1.00 30.86 61 LEU B CA 1
ATOM 1778 C C . LEU C 1 61 ? 90.000 11.044 21.214 1.00 31.35 61 LEU B C 1
ATOM 1779 O O . LEU C 1 61 ? 89.993 11.577 20.076 1.00 31.06 61 LEU B O 1
ATOM 1784 N N . GLU C 1 62 ? 89.660 9.783 21.444 1.00 30.07 62 GLU B N 1
ATOM 1785 C CA . GLU C 1 62 ? 89.111 8.916 20.385 1.00 31.37 62 GLU B CA 1
ATOM 1786 C C . GLU C 1 62 ? 87.599 8.835 20.584 1.00 30.13 62 GLU B C 1
ATOM 1787 O O . GLU C 1 62 ? 87.167 8.565 21.705 1.00 30.40 62 GLU B O 1
ATOM 1793 N N . THR C 1 63 ? 86.840 9.061 19.516 1.00 27.75 63 THR B N 1
ATOM 1794 C CA . THR C 1 63 ? 85.363 9.041 19.516 1.00 30.13 63 THR B CA 1
ATOM 1795 C C . THR C 1 63 ? 84.894 8.094 18.415 1.00 27.95 63 THR B C 1
ATOM 1796 O O . THR C 1 63 ? 85.485 8.058 17.329 1.00 29.79 63 THR B O 1
ATOM 1800 N N . GLU C 1 64 ? 83.833 7.367 18.695 1.00 27.96 64 GLU B N 1
ATOM 1801 C CA . GLU C 1 64 ? 83.201 6.472 17.712 1.00 27.24 64 GLU B CA 1
ATOM 1802 C C . GLU C 1 64 ? 81.702 6.520 17.975 1.00 26.24 64 GLU B C 1
ATOM 1803 O O . GLU C 1 64 ? 81.321 6.459 19.159 1.00 25.95 64 GLU B O 1
ATOM 1809 N N . TYR C 1 65 ? 80.893 6.647 16.924 1.00 26.26 65 TYR B N 1
ATOM 1810 C CA . TYR C 1 65 ? 79.417 6.536 17.026 1.00 25.72 65 TYR B CA 1
ATOM 1811 C C . TYR C 1 65 ? 78.892 5.500 16.035 1.00 26.20 65 TYR B C 1
ATOM 1812 O O . TYR C 1 65 ? 79.510 5.191 14.975 1.00 27.90 65 TYR B O 1
ATOM 1821 N N . GLN C 1 66 ? 77.737 4.955 16.386 1.00 24.97 66 GLN B N 1
ATOM 1822 C CA . GLN C 1 66 ? 77.022 3.974 15.541 1.00 27.44 66 GLN B CA 1
ATOM 1823 C C . GLN C 1 66 ? 75.527 4.181 15.712 1.00 24.85 66 GLN B C 1
ATOM 1824 O O . GLN C 1 66 ? 75.049 4.175 16.860 1.00 26.69 66 GLN B O 1
ATOM 1830 N N . VAL C 1 67 ? 74.798 4.337 14.610 1.00 25.63 67 VAL B N 1
ATOM 1831 C CA . VAL C 1 67 ? 73.314 4.329 14.639 1.00 25.16 67 VAL B CA 1
ATOM 1832 C C . VAL C 1 67 ? 72.912 2.852 14.611 1.00 26.15 67 VAL B C 1
ATOM 1833 O O . VAL C 1 67 ? 73.426 2.126 13.734 1.00 30.26 67 VAL B O 1
ATOM 1837 N N . ILE C 1 68 ? 72.041 2.444 15.513 1.00 26.07 68 ILE B N 1
ATOM 1838 C CA . ILE C 1 68 ? 71.589 1.032 15.646 1.00 28.57 68 ILE B CA 1
ATOM 1839 C C . ILE C 1 68 ? 70.452 0.813 14.650 1.00 31.11 68 ILE B C 1
ATOM 1840 O O . ILE C 1 68 ? 69.450 1.542 14.740 1.00 29.32 68 ILE B O 1
ATOM 1845 N N . GLY C 1 69 ? 70.593 -0.174 13.765 1.00 29.32 69 GLY B N 1
ATOM 1846 C CA . GLY C 1 69 ? 69.547 -0.512 12.776 1.00 32.58 69 GLY B CA 1
ATOM 1847 C C . GLY C 1 69 ? 70.093 -0.519 11.365 1.00 32.19 69 GLY B C 1
ATOM 1848 O O . GLY C 1 69 ? 71.309 -0.417 11.200 1.00 33.38 69 GLY B O 1
ATOM 1849 N N . GLY C 1 70 ? 69.225 -0.705 10.376 1.00 37.23 70 GLY B N 1
ATOM 1850 C CA . GLY C 1 70 ? 69.652 -0.949 8.986 1.00 38.15 70 GLY B CA 1
ATOM 1851 C C . GLY C 1 70 ? 69.686 0.316 8.144 1.00 42.62 70 GLY B C 1
ATOM 1852 O O . GLY C 1 70 ? 69.859 1.449 8.700 1.00 35.83 70 GLY B O 1
ATOM 1853 N N . ALA C 1 71 ? 69.483 0.128 6.838 1.00 44.75 71 ALA B N 1
ATOM 1854 C CA . ALA C 1 71 ? 69.670 1.142 5.778 1.00 45.72 71 ALA B CA 1
ATOM 1855 C C . ALA C 1 71 ? 68.752 2.332 6.044 1.00 42.93 71 ALA B C 1
ATOM 1856 O O . ALA C 1 71 ? 67.601 2.129 6.525 1.00 42.78 71 ALA B O 1
ATOM 1858 N N . GLY C 1 72 ? 69.262 3.531 5.779 1.00 44.83 72 GLY B N 1
ATOM 1859 C CA . GLY C 1 72 ? 68.495 4.783 5.860 1.00 45.86 72 GLY B CA 1
ATOM 1860 C C . GLY C 1 72 ? 68.388 5.312 7.271 1.00 43.61 72 GLY B C 1
ATOM 1861 O O . GLY C 1 72 ? 67.680 6.322 7.457 1.00 43.59 72 GLY B O 1
ATOM 1862 N N . LEU C 1 73 ? 69.013 4.647 8.253 1.00 38.25 73 LEU B N 1
ATOM 1863 C CA . LEU C 1 73 ? 69.155 5.219 9.613 1.00 36.98 73 LEU B CA 1
ATOM 1864 C C . LEU C 1 73 ? 70.542 5.852 9.680 1.00 37.33 73 LEU B C 1
ATOM 1865 O O . LEU C 1 73 ? 71.550 5.151 9.477 1.00 40.21 73 LEU B O 1
ATOM 1870 N N . ASP C 1 74 ? 70.586 7.170 9.816 1.00 33.12 74 ASP B N 1
ATOM 1871 C CA . ASP C 1 74 ? 71.883 7.881 9.895 1.00 34.08 74 ASP B CA 1
ATOM 1872 C C . ASP C 1 74 ? 71.722 9.019 10.900 1.00 33.66 74 ASP B C 1
ATOM 1873 O O . ASP C 1 74 ? 70.636 9.171 11.461 1.00 33.71 74 ASP B O 1
ATOM 1878 N N . VAL C 1 75 ? 72.773 9.795 11.089 1.00 31.58 75 VAL B N 1
ATOM 1879 C CA . VAL C 1 75 ? 72.746 10.924 12.048 1.00 32.35 75 VAL B CA 1
ATOM 1880 C C . VAL C 1 75 ? 73.680 11.995 11.519 1.00 31.70 75 VAL B C 1
ATOM 1881 O O . VAL C 1 75 ? 74.667 11.625 10.842 1.00 34.16 75 VAL B O 1
ATOM 1885 N N . ASP C 1 76 ? 73.402 13.251 11.867 1.00 31.79 76 ASP B N 1
ATOM 1886 C CA . ASP C 1 76 ? 74.350 14.381 11.689 1.00 31.53 76 ASP B CA 1
ATOM 1887 C C . ASP C 1 76 ? 75.213 14.449 12.946 1.00 29.84 76 ASP B C 1
ATOM 1888 O O . ASP C 1 76 ? 74.657 14.622 14.052 1.00 33.69 76 ASP B O 1
ATOM 1893 N N . PHE C 1 77 ? 76.527 14.328 12.793 1.00 28.26 77 PHE B N 1
ATOM 1894 C CA . PHE C 1 77 ? 77.478 14.336 13.915 1.00 28.45 77 PHE B CA 1
ATOM 1895 C C . PHE C 1 77 ? 78.313 15.614 13.849 1.00 30.72 77 PHE B C 1
ATOM 1896 O O . PHE C 1 77 ? 78.847 15.920 12.759 1.00 29.75 77 PHE B O 1
ATOM 1904 N N . THR C 1 78 ? 78.404 16.333 14.966 1.00 28.63 78 THR B N 1
ATOM 1905 C CA . THR C 1 78 ? 79.316 17.495 15.096 1.00 29.56 78 THR B CA 1
ATOM 1906 C C . THR C 1 78 ? 80.228 17.315 16.307 1.00 28.79 78 THR B C 1
ATOM 1907 O O . THR C 1 78 ? 79.824 16.735 17.334 1.00 28.37 78 THR B O 1
ATOM 1911 N N . LEU C 1 79 ? 81.437 17.821 16.166 1.00 27.21 79 LEU B N 1
ATOM 1912 C CA . LEU C 1 79 ? 82.467 17.806 17.215 1.00 27.76 79 LEU B CA 1
ATOM 1913 C C . LEU C 1 79 ? 83.047 19.210 17.237 1.00 28.19 79 LEU B C 1
ATOM 1914 O O . LEU C 1 79 ? 83.599 19.622 16.207 1.00 26.31 79 LEU B O 1
ATOM 1919 N N . GLU C 1 80 ? 82.856 19.903 18.351 1.00 27.63 80 GLU B N 1
ATOM 1920 C CA . GLU C 1 80 ? 83.376 21.276 18.571 1.00 31.02 80 GLU B CA 1
ATOM 1921 C C . GLU C 1 80 ? 84.480 21.244 19.620 1.00 30.53 80 GLU B C 1
ATOM 1922 O O . GLU C 1 80 ? 84.353 20.503 20.638 1.00 31.09 80 GLU B O 1
ATOM 1928 N N . SER C 1 81 ? 85.524 22.041 19.403 1.00 29.68 81 SER B N 1
ATOM 1929 C CA . SER C 1 81 ? 86.633 22.222 20.362 1.00 30.00 81 SER B CA 1
ATOM 1930 C C . SER C 1 81 ? 86.122 22.994 21.575 1.00 29.59 81 SER B C 1
ATOM 1931 O O . SER C 1 81 ? 85.069 23.642 21.542 1.00 31.15 81 SER B O 1
ATOM 1934 N N . PRO C 1 82 ? 86.873 22.981 22.687 1.00 30.26 82 PRO B N 1
ATOM 1935 C CA . PRO C 1 82 ? 86.514 23.812 23.842 1.00 33.03 82 PRO B CA 1
ATOM 1936 C C . PRO C 1 82 ? 86.401 25.320 23.560 1.00 38.82 82 PRO B C 1
ATOM 1937 O O . PRO C 1 82 ? 85.678 25.983 24.291 1.00 40.69 82 PRO B O 1
ATOM 1941 N N . GLN C 1 83 ? 87.022 25.802 22.476 1.00 41.58 83 GLN B N 1
ATOM 1942 C CA . GLN C 1 83 ? 86.970 27.228 22.044 1.00 44.40 83 GLN B CA 1
ATOM 1943 C C . GLN C 1 83 ? 85.867 27.473 21.006 1.00 44.56 83 GLN B C 1
ATOM 1944 O O . GLN C 1 83 ? 85.712 28.635 20.580 1.00 39.92 83 GLN B O 1
ATOM 1950 N N . GLY C 1 84 ? 85.084 26.455 20.647 1.00 40.67 84 GLY B N 1
ATOM 1951 C CA . GLY C 1 84 ? 83.940 26.611 19.732 1.00 39.29 84 GLY B CA 1
ATOM 1952 C C . GLY C 1 84 ? 84.339 26.483 18.267 1.00 36.85 84 GLY B C 1
ATOM 1953 O O . GLY C 1 84 ? 83.527 26.859 17.416 1.00 40.24 84 GLY B O 1
ATOM 1954 N N . VAL C 1 85 ? 85.523 25.941 17.981 1.00 35.68 85 VAL B N 1
ATOM 1955 C CA . VAL C 1 85 ? 85.973 25.594 16.603 1.00 35.34 85 VAL B CA 1
ATOM 1956 C C . VAL C 1 85 ? 85.255 24.306 16.172 1.00 34.52 85 VAL B C 1
ATOM 1957 O O . VAL C 1 85 ? 85.391 23.283 16.866 1.00 30.40 85 VAL B O 1
ATOM 1961 N N . LEU C 1 86 ? 84.560 24.344 15.041 1.00 31.90 86 LEU B N 1
ATOM 1962 C CA . LEU C 1 86 ? 83.878 23.148 14.481 1.00 31.70 86 LEU B CA 1
ATOM 1963 C C . LEU C 1 86 ? 84.949 22.264 13.831 1.00 33.15 86 LEU B C 1
ATOM 1964 O O . LEU C 1 86 ? 85.485 22.635 12.789 1.00 32.49 86 LEU B O 1
ATOM 1969 N N . LEU C 1 87 ? 85.303 21.164 14.491 1.00 30.66 87 LEU B N 1
ATOM 1970 C CA . LEU C 1 87 ? 86.343 20.213 14.050 1.00 30.69 87 LEU B CA 1
ATOM 1971 C C . LEU C 1 87 ? 85.746 19.180 13.097 1.00 30.79 87 LEU B C 1
ATOM 1972 O O . LEU C 1 87 ? 86.424 18.862 12.120 1.00 30.37 87 LEU B O 1
ATOM 1977 N N . VAL C 1 88 ? 84.572 18.623 13.421 1.00 29.07 88 VAL B N 1
ATOM 1978 C CA . VAL C 1 88 ? 83.856 17.636 12.566 1.00 29.14 88 VAL B CA 1
ATOM 1979 C C . VAL C 1 88 ? 82.406 18.084 12.386 1.00 29.86 88 VAL B C 1
ATOM 1980 O O . VAL C 1 88 ? 81.764 18.505 13.369 1.00 28.55 88 VAL B O 1
ATOM 1984 N N . SER C 1 89 ? 81.921 18.024 11.150 1.00 27.83 89 SER B N 1
ATOM 1985 C CA . SER C 1 89 ? 80.493 18.189 10.815 1.00 28.96 89 SER B CA 1
ATOM 1986 C C . SER C 1 89 ? 80.188 17.278 9.636 1.00 30.23 89 SER B C 1
ATOM 1987 O O . SER C 1 89 ? 80.609 17.595 8.503 1.00 31.37 89 SER B O 1
ATOM 1990 N N . GLU C 1 90 ? 79.532 16.158 9.904 1.00 29.89 90 GLU B N 1
ATOM 1991 C CA . GLU C 1 90 ? 79.226 15.162 8.855 1.00 31.80 90 GLU B CA 1
ATOM 1992 C C . GLU C 1 90 ? 77.761 14.748 8.942 1.00 31.74 90 GLU B C 1
ATOM 1993 O O . GLU C 1 90 ? 77.117 14.921 9.995 1.00 30.91 90 GLU B O 1
ATOM 1999 N N . SER C 1 91 ? 77.239 14.308 7.804 1.00 34.00 91 SER B N 1
ATOM 2000 C CA . SER C 1 91 ? 75.798 14.063 7.574 1.00 33.87 91 SER B CA 1
ATOM 2001 C C . SER C 1 91 ? 75.673 12.754 6.783 1.00 33.02 91 SER B C 1
ATOM 2002 O O . SER C 1 91 ? 76.578 12.473 5.994 1.00 31.16 91 SER B O 1
ATOM 2005 N N . ARG C 1 92 ? 74.636 11.970 7.047 1.00 37.62 92 ARG B N 1
ATOM 2006 C CA . ARG C 1 92 ? 74.237 10.773 6.252 1.00 36.70 92 ARG B CA 1
ATOM 2007 C C . ARG C 1 92 ? 75.152 9.583 6.508 1.00 39.00 92 ARG B C 1
ATOM 2008 O O . ARG C 1 92 ? 75.191 8.685 5.658 1.00 38.41 92 ARG B O 1
ATOM 2016 N N A LYS C 1 93 ? 75.860 9.567 7.643 0.50 37.73 93 LYS B N 1
ATOM 2017 N N B LYS C 1 93 ? 75.846 9.565 7.647 0.50 37.76 93 LYS B N 1
ATOM 2018 C CA A LYS C 1 93 ? 76.670 8.406 8.093 0.50 37.87 93 LYS B CA 1
ATOM 2019 C CA B LYS C 1 93 ? 76.640 8.391 8.079 0.50 37.96 93 LYS B CA 1
ATOM 2020 C C A LYS C 1 93 ? 75.862 7.656 9.160 0.50 35.82 93 LYS B C 1
ATOM 2021 C C B LYS C 1 93 ? 75.837 7.650 9.151 0.50 35.66 93 LYS B C 1
ATOM 2022 O O A LYS C 1 93 ? 75.169 8.311 9.963 0.50 34.88 93 LYS B O 1
ATOM 2023 O O B LYS C 1 93 ? 75.126 8.302 9.942 0.50 34.45 93 LYS B O 1
ATOM 2034 N N . ALA C 1 94 ? 75.931 6.327 9.141 1.00 32.70 94 ALA B N 1
ATOM 2035 C CA . ALA C 1 94 ? 75.368 5.455 10.186 1.00 32.72 94 ALA B CA 1
ATOM 2036 C C . ALA C 1 94 ? 76.441 5.216 11.253 1.00 31.24 94 ALA B C 1
ATOM 2037 O O . ALA C 1 94 ? 76.124 4.597 12.282 1.00 31.18 94 ALA B O 1
ATOM 2039 N N . ASP C 1 95 ? 77.673 5.652 11.002 1.00 29.85 95 ASP B N 1
ATOM 2040 C CA . ASP C 1 95 ? 78.841 5.353 11.859 1.00 28.61 95 ASP B CA 1
ATOM 2041 C C . ASP C 1 95 ? 79.958 6.346 11.557 1.00 29.89 95 ASP B C 1
ATOM 2042 O O . ASP C 1 95 ? 79.999 6.889 10.430 1.00 31.87 95 ASP B O 1
ATOM 2047 N N . GLY C 1 96 ? 80.859 6.543 12.503 1.00 28.16 96 GLY B N 1
ATOM 2048 C CA . GLY C 1 96 ? 82.049 7.390 12.295 1.00 30.49 96 GLY B CA 1
ATOM 2049 C C . GLY C 1 96 ? 83.052 7.240 13.408 1.00 30.52 96 GLY B C 1
ATOM 2050 O O . GLY C 1 96 ? 82.641 6.980 14.559 1.00 31.24 96 GLY B O 1
ATOM 2051 N N A VAL C 1 97 ? 84.339 7.318 13.067 0.50 29.55 97 VAL B N 1
ATOM 2052 N N B VAL C 1 97 ? 84.337 7.405 13.092 0.50 29.67 97 VAL B N 1
ATOM 2053 C CA A VAL C 1 97 ? 85.474 7.332 14.030 0.50 30.26 97 VAL B CA 1
ATOM 2054 C CA B VAL C 1 97 ? 85.462 7.328 14.068 0.50 30.78 97 VAL B CA 1
ATOM 2055 C C A VAL C 1 97 ? 86.220 8.646 13.816 0.50 29.46 97 VAL B C 1
ATOM 2056 C C B VAL C 1 97 ? 86.370 8.538 13.849 0.50 29.95 97 VAL B C 1
ATOM 2057 O O A VAL C 1 97 ? 86.390 9.029 12.647 0.50 27.65 97 VAL B O 1
ATOM 2058 O O B VAL C 1 97 ? 86.860 8.709 12.727 0.50 29.36 97 VAL B O 1
ATOM 2065 N N . HIS C 1 98 ? 86.597 9.323 14.898 1.00 29.16 98 HIS B N 1
ATOM 2066 C CA . HIS C 1 98 ? 87.411 10.558 14.830 1.00 28.72 98 HIS B CA 1
ATOM 2067 C C . HIS C 1 98 ? 88.319 10.596 16.050 1.00 28.89 98 HIS B C 1
ATOM 2068 O O . HIS C 1 98 ? 87.820 10.396 17.176 1.00 30.82 98 HIS B O 1
ATOM 2075 N N . THR C 1 99 ? 89.593 10.914 15.837 1.00 29.59 99 THR B N 1
ATOM 2076 C CA . THR C 1 99 ? 90.576 11.142 16.919 1.00 31.16 99 THR B CA 1
ATOM 2077 C C . THR C 1 99 ? 91.019 12.603 16.888 1.00 31.00 99 THR B C 1
ATOM 2078 O O . THR C 1 99 ? 91.370 13.082 15.804 1.00 30.04 99 THR B O 1
ATOM 2082 N N . VAL C 1 100 ? 90.948 13.277 18.034 1.00 31.36 100 VAL B N 1
ATOM 2083 C CA . VAL C 1 100 ? 91.551 14.621 18.263 1.00 32.79 100 VAL B CA 1
ATOM 2084 C C . VAL C 1 100 ? 92.863 14.393 19.002 1.00 33.88 100 VAL B C 1
ATOM 2085 O O . VAL C 1 100 ? 92.840 13.897 20.143 1.00 30.78 100 VAL B O 1
ATOM 2089 N N . GLU C 1 101 ? 93.976 14.762 18.380 1.00 34.17 101 GLU B N 1
ATOM 2090 C CA . GLU C 1 101 ? 95.329 14.583 18.951 1.00 39.90 101 GLU B CA 1
ATOM 2091 C C . GLU C 1 101 ? 96.243 15.612 18.298 1.00 39.11 101 GLU B C 1
ATOM 2092 O O . GLU C 1 101 ? 96.311 15.647 17.079 1.00 36.87 101 GLU B O 1
ATOM 2098 N N . PRO C 1 102 ? 96.955 16.476 19.049 1.00 39.62 102 PRO B N 1
ATOM 2099 C CA . PRO C 1 102 ? 96.787 16.610 20.495 1.00 35.72 102 PRO B CA 1
ATOM 2100 C C . PRO C 1 102 ? 95.502 17.364 20.872 1.00 33.97 102 PRO B C 1
ATOM 2101 O O . PRO C 1 102 ? 95.127 18.291 20.185 1.00 35.70 102 PRO B O 1
ATOM 2105 N N . THR C 1 103 ? 94.875 16.990 21.989 1.00 32.49 103 THR B N 1
ATOM 2106 C CA . THR C 1 103 ? 93.741 17.745 22.576 1.00 31.05 103 THR B CA 1
ATOM 2107 C C . THR C 1 103 ? 94.262 19.062 23.171 1.00 33.41 103 THR B C 1
ATOM 2108 O O . THR C 1 103 ? 95.486 19.184 23.435 1.00 31.48 103 THR B O 1
ATOM 2112 N N . GLU C 1 104 ? 93.360 20.018 23.331 1.00 34.17 104 GLU B N 1
ATOM 2113 C CA . GLU C 1 104 ? 93.527 21.181 24.230 1.00 37.53 104 GLU B CA 1
ATOM 2114 C C . GLU C 1 104 ? 92.729 20.892 25.509 1.00 33.79 104 GLU B C 1
ATOM 2115 O O . GLU C 1 104 ? 91.786 20.059 25.464 1.00 32.28 104 GLU B O 1
ATOM 2121 N N . ALA C 1 105 ? 93.108 21.522 26.614 1.00 31.76 105 ALA B N 1
ATOM 2122 C CA . ALA C 1 105 ? 92.407 21.410 27.910 1.00 32.10 105 ALA B CA 1
ATOM 2123 C C . ALA C 1 105 ? 91.028 22.050 27.772 1.00 32.64 105 ALA B C 1
ATOM 2124 O O . ALA C 1 105 ? 90.951 23.227 27.367 1.00 34.59 105 ALA B O 1
ATOM 2126 N N . GLY C 1 106 ? 89.969 21.297 28.075 1.00 30.50 106 GLY B N 1
ATOM 2127 C CA . GLY C 1 106 ? 88.606 21.846 28.093 1.00 30.25 106 GLY B CA 1
ATOM 2128 C C . GLY C 1 106 ? 87.561 20.821 27.743 1.00 30.27 106 GLY B C 1
ATOM 2129 O O . GLY C 1 106 ? 87.910 19.638 27.606 1.00 29.48 106 GLY B O 1
ATOM 2130 N N . ASP C 1 107 ? 86.329 21.289 27.563 1.00 28.90 107 ASP B N 1
ATOM 2131 C CA . ASP C 1 107 ? 85.145 20.450 27.276 1.00 32.58 107 ASP B CA 1
ATOM 2132 C C . ASP C 1 107 ? 84.893 20.466 25.769 1.00 32.19 107 ASP B C 1
ATOM 2133 O O . ASP C 1 107 ? 84.522 21.526 25.224 1.00 31.02 107 ASP B O 1
ATOM 2138 N N . TYR C 1 108 ? 85.139 19.331 25.118 1.00 28.94 108 TYR B N 1
ATOM 2139 C CA . TYR C 1 108 ? 84.738 19.075 23.725 1.00 27.82 108 TYR B CA 1
ATOM 2140 C C . TYR C 1 108 ? 83.227 18.876 23.719 1.00 28.82 108 TYR B C 1
ATOM 2141 O O . TYR C 1 108 ? 82.630 18.343 24.706 1.00 30.20 108 TYR B O 1
ATOM 2150 N N . LYS C 1 109 ? 82.599 19.369 22.675 1.00 27.75 109 LYS B N 1
ATOM 2151 C CA . LYS C 1 109 ? 81.130 19.269 22.515 1.00 28.59 109 LYS B CA 1
ATOM 2152 C C . LYS C 1 109 ? 80.818 18.341 21.347 1.00 26.05 109 LYS B C 1
ATOM 2153 O O . LYS C 1 109 ? 81.183 18.649 20.189 1.00 27.98 109 LYS B O 1
ATOM 2159 N N . LEU C 1 110 ? 80.113 17.251 21.624 1.00 26.35 110 LEU B N 1
ATOM 2160 C CA . LEU C 1 110 ? 79.752 16.241 20.607 1.00 26.15 110 LEU B CA 1
ATOM 2161 C C . LEU C 1 110 ? 78.229 16.197 20.495 1.00 28.30 110 LEU B C 1
ATOM 2162 O O . LEU C 1 110 ? 77.550 15.917 21.512 1.00 27.26 110 LEU B O 1
ATOM 2167 N N . CYS C 1 111 ? 77.700 16.462 19.307 1.00 26.87 111 CYS B N 1
ATOM 2168 C CA . CYS C 1 111 ? 76.243 16.477 19.081 1.00 27.16 111 CYS B CA 1
ATOM 2169 C C . CYS C 1 111 ? 75.834 15.455 18.033 1.00 26.69 111 CYS B C 1
ATOM 2170 O O . CYS C 1 111 ? 76.562 15.236 17.047 1.00 26.10 111 CYS B O 1
ATOM 2173 N N . PHE C 1 112 ? 74.648 14.896 18.250 1.00 26.85 112 PHE B N 1
ATOM 2174 C CA . PHE C 1 112 ? 73.982 13.914 17.366 1.00 26.72 112 PHE B CA 1
ATOM 2175 C C . PHE C 1 112 ? 72.603 14.446 17.023 1.00 28.04 112 PHE B C 1
ATOM 2176 O O . PHE C 1 112 ? 71.822 14.701 17.968 1.00 28.20 112 PHE B O 1
ATOM 2184 N N . ASP C 1 113 ? 72.335 14.588 15.728 1.00 27.64 113 ASP B N 1
ATOM 2185 C CA . ASP C 1 113 ? 71.100 15.218 15.195 1.00 27.81 113 ASP B CA 1
ATOM 2186 C C . ASP C 1 113 ? 70.395 14.213 14.274 1.00 28.17 113 ASP B C 1
ATOM 2187 O O . ASP C 1 113 ? 70.957 13.854 13.190 1.00 28.78 113 ASP B O 1
ATOM 2192 N N . ASN C 1 114 ? 69.211 13.752 14.681 1.00 26.56 114 ASN B N 1
ATOM 2193 C CA . ASN C 1 114 ? 68.403 12.795 13.889 1.00 29.21 114 ASN B CA 1
ATOM 2194 C C . ASN C 1 114 ? 67.490 13.569 12.935 1.00 29.38 114 ASN B C 1
ATOM 2195 O O . ASN C 1 114 ? 66.302 13.687 13.223 1.00 34.03 114 ASN B O 1
ATOM 2200 N N . SER C 1 115 ? 68.048 14.075 11.839 1.00 31.09 115 SER B N 1
ATOM 2201 C CA . SER C 1 115 ? 67.382 15.013 10.901 1.00 37.04 115 SER B CA 1
ATOM 2202 C C . SER C 1 115 ? 67.061 14.328 9.570 1.00 40.12 115 SER B C 1
ATOM 2203 O O . SER C 1 115 ? 66.389 14.943 8.746 1.00 41.02 115 SER B O 1
ATOM 2206 N N . PHE C 1 116 ? 67.511 13.091 9.360 1.00 40.59 116 PHE B N 1
ATOM 2207 C CA . PHE C 1 116 ? 67.375 12.413 8.045 1.00 42.77 116 PHE B CA 1
ATOM 2208 C C . PHE C 1 116 ? 66.667 11.072 8.199 1.00 42.17 116 PHE B C 1
ATOM 2209 O O . PHE C 1 116 ? 65.864 10.753 7.313 1.00 47.31 116 PHE B O 1
ATOM 2217 N N . SER C 1 117 ? 66.961 10.304 9.248 1.00 43.48 117 SER B N 1
ATOM 2218 C CA . SER C 1 117 ? 66.411 8.933 9.432 1.00 46.63 117 SER B CA 1
ATOM 2219 C C . SER C 1 117 ? 64.880 8.931 9.279 1.00 48.05 117 SER B C 1
ATOM 2220 O O . SER C 1 117 ? 64.364 8.004 8.629 1.00 44.44 117 SER B O 1
ATOM 2223 N N . THR C 1 118 ? 64.189 9.906 9.876 1.00 43.05 118 THR B N 1
ATOM 2224 C CA . THR C 1 118 ? 62.698 10.066 9.851 1.00 47.57 118 THR B CA 1
ATOM 2225 C C . THR C 1 118 ? 62.020 9.268 10.975 1.00 40.35 118 THR B C 1
ATOM 2226 O O . THR C 1 118 ? 60.814 9.436 11.139 1.00 40.42 118 THR B O 1
ATOM 2230 N N . ILE C 1 119 ? 62.751 8.482 11.765 1.00 47.47 119 ILE B N 1
ATOM 2231 C CA . ILE C 1 119 ? 62.165 7.726 12.916 1.00 46.18 119 ILE B CA 1
ATOM 2232 C C . ILE C 1 119 ? 63.126 7.816 14.107 1.00 43.03 119 ILE B C 1
ATOM 2233 O O . ILE C 1 119 ? 64.326 8.090 13.853 1.00 43.01 119 ILE B O 1
ATOM 2238 N N . SER C 1 120 ? 62.611 7.617 15.328 1.00 42.44 120 SER B N 1
ATOM 2239 C CA . SER C 1 120 ? 63.406 7.534 16.586 1.00 40.34 120 SER B CA 1
ATOM 2240 C C . SER C 1 120 ? 64.470 6.461 16.387 1.00 38.24 120 SER B C 1
ATOM 2241 O O . SER C 1 120 ? 64.123 5.371 15.904 1.00 39.99 120 SER B O 1
ATOM 2244 N N . GLU C 1 121 ? 65.726 6.752 16.683 1.00 31.29 121 GLU B N 1
ATOM 2245 C CA . GLU C 1 121 ? 66.783 5.738 16.494 1.00 31.48 121 GLU B CA 1
ATOM 2246 C C . GLU C 1 121 ? 67.618 5.636 17.766 1.00 30.37 121 GLU B C 1
ATOM 2247 O O . GLU C 1 121 ? 67.727 6.641 18.527 1.00 29.66 121 GLU B O 1
ATOM 2253 N N . LYS C 1 122 ? 68.145 4.440 18.007 1.00 28.83 122 LYS B N 1
ATOM 2254 C CA . LYS C 1 122 ? 69.111 4.180 19.089 1.00 29.60 122 LYS B CA 1
ATOM 2255 C C . LYS C 1 122 ? 70.497 4.535 18.558 1.00 26.29 122 LYS B C 1
ATOM 2256 O O . LYS C 1 122 ? 70.830 4.134 17.441 1.00 27.02 122 LYS B O 1
ATOM 2258 N N . LEU C 1 123 ? 71.247 5.280 19.351 1.00 28.21 123 LEU B N 1
ATOM 2259 C CA . LEU C 1 123 ? 72.644 5.672 19.098 1.00 26.22 123 LEU B CA 1
ATOM 2260 C C . LEU C 1 123 ? 73.502 5.023 20.173 1.00 25.13 123 LEU B C 1
ATOM 2261 O O . LEU C 1 123 ? 73.081 4.961 21.337 1.00 25.36 123 LEU B O 1
ATOM 2266 N N . VAL C 1 124 ? 74.688 4.581 19.800 1.00 26.32 124 VAL B N 1
ATOM 2267 C CA . VAL C 1 124 ? 75.750 4.291 20.791 1.00 28.08 124 VAL B CA 1
ATOM 2268 C C . VAL C 1 124 ? 76.939 5.178 20.423 1.00 28.29 124 VAL B C 1
ATOM 2269 O O . VAL C 1 124 ? 77.250 5.328 19.227 1.00 27.17 124 VAL B O 1
ATOM 2273 N N . PHE C 1 125 ? 77.556 5.758 21.443 1.00 28.15 125 PHE B N 1
ATOM 2274 C CA . PHE C 1 125 ? 78.711 6.670 21.323 1.00 27.93 125 PHE B CA 1
ATOM 2275 C C . PHE C 1 125 ? 79.762 6.220 22.325 1.00 26.16 125 PHE B C 1
ATOM 2276 O O . PHE C 1 125 ? 79.422 6.001 23.494 1.00 28.15 125 PHE B O 1
ATOM 2284 N N . PHE C 1 126 ? 81.003 6.058 21.875 1.00 25.73 126 PHE B N 1
ATOM 2285 C CA . PHE C 1 126 ? 82.156 5.704 22.729 1.00 25.05 126 PHE B CA 1
ATOM 2286 C C . PHE C 1 126 ? 83.151 6.864 22.707 1.00 26.59 126 PHE B C 1
ATOM 2287 O O . PHE C 1 126 ? 83.386 7.454 21.632 1.00 26.18 126 PHE B O 1
ATOM 2295 N N . GLU C 1 127 ? 83.724 7.165 23.862 1.00 26.27 127 GLU B N 1
ATOM 2296 C CA . GLU C 1 127 ? 84.836 8.132 23.969 1.00 28.22 127 GLU B CA 1
ATOM 2297 C C . GLU C 1 127 ? 85.907 7.535 24.875 1.00 28.46 127 GLU B C 1
ATOM 2298 O O . GLU C 1 127 ? 85.582 6.893 25.879 1.00 29.39 127 GLU B O 1
ATOM 2304 N N . LEU C 1 128 ? 87.147 7.732 24.474 1.00 28.94 128 LEU B N 1
ATOM 2305 C CA . LEU C 1 128 ? 88.350 7.199 25.145 1.00 31.27 128 LEU B CA 1
ATOM 2306 C C . LEU C 1 128 ? 89.393 8.310 25.129 1.00 29.11 128 LEU B C 1
ATOM 2307 O O . LEU C 1 128 ? 89.580 8.903 24.053 1.00 28.42 128 LEU B O 1
ATOM 2312 N N . ILE C 1 129 ? 89.999 8.596 26.271 1.00 30.47 129 ILE B N 1
ATOM 2313 C CA . ILE C 1 129 ? 91.106 9.586 26.373 1.00 34.42 129 ILE B CA 1
ATOM 2314 C C . ILE C 1 129 ? 92.344 8.874 26.905 1.00 36.37 129 ILE B C 1
ATOM 2315 O O . ILE C 1 129 ? 92.226 8.281 27.999 1.00 35.88 129 ILE B O 1
ATOM 2320 N N . PHE C 1 130 ? 93.457 8.972 26.163 1.00 39.88 130 PHE B N 1
ATOM 2321 C CA . PHE C 1 130 ? 94.808 8.452 26.532 1.00 48.58 130 PHE B CA 1
ATOM 2322 C C . PHE C 1 130 ? 95.808 9.597 26.736 1.00 51.92 130 PHE B C 1
ATOM 2323 O O . PHE C 1 130 ? 95.726 10.584 25.965 1.00 42.69 130 PHE B O 1
ATOM 2331 N N . ASP C 1 131 ? 96.766 9.393 27.655 1.00 60.67 131 ASP B N 1
ATOM 2332 C CA . ASP C 1 131 ? 98.017 10.182 27.858 1.00 62.33 131 ASP B CA 1
ATOM 2333 C C . ASP C 1 131 ? 97.670 11.556 28.438 1.00 67.36 131 ASP B C 1
ATOM 2334 O O . ASP C 1 131 ? 97.426 11.662 29.642 1.00 72.14 131 ASP B O 1
#

Sequence (297 aa):
PIQDGEFTTFLLPAGRKQCFYQSAPANASLETEYQVIGGAGLDVDFTLESPQGVLLVSESRKADGVHTVEPTEAGDYKLCFDNSFSTISSEKLVFFELIFDPIQDGEFTFLLPAGRKQCFYQSAPANASLETTEYQVIGGAGLDVVDFTLESPQGVLLVSESRKADGVHTVEPTEAGDYKLCFDNSFSTISEEKLVVFFELIFDPIQDGEFTFLLPAGRKQCFYQSAPANASLETEYQVIGGAGLDVDFTLESPQGVLLVSESRKKADGVVHTVEPTEAGDYKLCFDNSFSTISEKLVFFELIFD

Organism: Homo sapiens (NCBI:txid9606)

Secondary structure (DSSP, 8-state):
--EEEEEEEEE-TT-EEEEEEEE-TT-EEEEEEEEESSTT--EEEEEE-TT--EEEEEEEESEEEEEE-SPPSEEEEEEEE-SS-SS-EEEEEEEEEE-/--EEEEEEEEE-TT-EEEEEEEE-TT-EEEEEEEEESSTT--EEEEEE-TT--EEEEEEEESEEEEEESSPPSEEEEEEEE-SSS-S-EEEEEEEEEE-/--EEEEEEEEE-TT-EEEEEEEE-TT-EEEEEEEEESSTT--EEEEEE-TT--EEEEEEEESEEEEEESSPPSEEEEEEEE-TT-SS-EEEEEEEEEE-

Nearest PDB structures (foldseek):
  7rrm-assembly2_B-2  TM=9.651E-01  e=1.624E-17  Homo sapiens
  5gu5-assembly1_A  TM=9.084E-01  e=1.586E-13  Mus musculus
  5azw-assembly1_B  TM=8.719E-01  e=7.020E-08  Homo sapiens
  1sfp-assembly1_A-2  TM=5.654E-01  e=4.036E-03  Bos taurus
  8pdz-assembly1_R  TM=5.142E-01  e=2.924E-03  Bacillus paranthracis

Solvent-accessible surface area: 13508 Å² total; per-residue (Å²): 117,90,5,48,9,73,4,28,0,34,0,38,44,24,53,35,21,15,10,39,12,22,0,48,56,124,5,10,0,66,6,81,3,75,6,69,69,56,66,19,120,22,0,42,0,38,0,22,2,30,148,45,84,104,78,26,77,35,68,99,96,40,72,10,95,39,72,21,130,101,4,59,67,26,59,2,37,1,4,0,28,1,19,206,27,126,92,43,1,66,0,14,4,76,0,58,2,63,110,108,54,5,44,4,80,6,34,2,37,4,34,40,44,71,100,12,18,10,45,8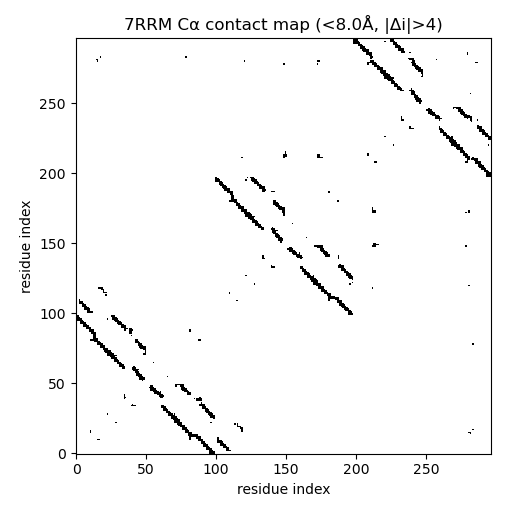,22,4,73,53,121,4,11,0,64,2,94,2,72,4,81,56,61,111,67,50,22,3,44,0,36,0,44,5,0,66,32,89,101,77,24,73,32,79,169,88,42,81,13,108,37,77,21,123,98,6,48,41,4,11,4,53,0,3,0,41,4,66,102,45,128,95,54,10,79,0,30,1,81,4,51,2,85,118,122,123,65,103,20,113,68,95,35,126,1,60,24,10,63,20,68,14,42,137,25,69,4,68,54,114,3,14,0,59,4,76,4,72,2,86,56,55,113,50,30,9,1,24,2,26,0,53,7,44,150,48,88,101,79,25,77,30,55,90,79,36,71,4,85,40,76,25,124,96,6,59,68,26,79,3,51,0,4,0,10,2,16,7,8,25,73,58,4,32,0,16,2,82,2,45,4,63,101

Radius of gyration: 20.8 Å; Cα contacts (8 Å, |Δi|>4): 898; chains: 3; bounding box: 64×37×45 Å

Foldseek 3Di:
DPDKDKDKDKAFAQHKDKDWDFDAFQKKKKKKKAWPDPWLNFWWKWKAAQVGHTPDTDDGHRMDIDMDGGHHGGIIMIMTGNHPGNGIIMMMMMIDIGD/DVDKDKDKDKAAAQGKDKDKDFDAFQKKKKKKKAWDDDPPAFWWKWKAAQVGHTPDTGGRHRMDIDMDGRHHGGI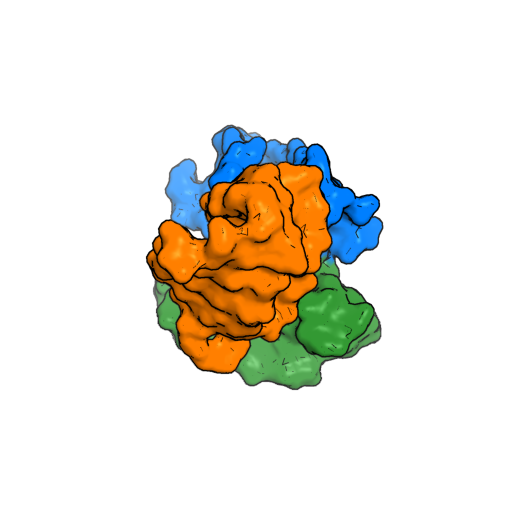IMMMTGNNPDNGIIIMIMMIDIGD/DPDKDKDKDWAFAFRKDKDKDFDAFQKKKKKKKAWPDDPFFDWFKWKAAQVGRTPDTDPDHRMDIDMDGRHHGHIIMIMIGRHGSRGTIMMMMMIDIGD

B-factor: mean 39.02, std 10.52, range [24.63, 93.71]